Protein AF-A0A368FUM8-F1 (afdb_monomer)

Structure (mmCIF, N/CA/C/O backbone):
data_AF-A0A368FUM8-F1
#
_entry.id   AF-A0A368FUM8-F1
#
loop_
_atom_site.group_PDB
_atom_site.id
_atom_site.type_symbol
_atom_site.label_atom_id
_atom_site.label_alt_id
_atom_site.label_comp_id
_atom_site.label_asym_id
_atom_site.label_entity_id
_atom_site.label_seq_id
_atom_site.pdbx_PDB_ins_code
_atom_site.Cartn_x
_atom_site.Cartn_y
_atom_site.Cartn_z
_atom_site.occupancy
_atom_site.B_iso_or_equiv
_atom_site.auth_seq_id
_atom_site.auth_comp_id
_atom_site.auth_asym_id
_atom_site.auth_atom_id
_atom_site.pdbx_PDB_model_num
ATOM 1 N N . MET A 1 1 ? 17.195 0.763 -7.392 1.00 41.28 1 MET A N 1
ATOM 2 C CA . MET A 1 1 ? 17.774 0.808 -8.752 1.00 41.28 1 MET A CA 1
ATOM 3 C C . MET A 1 1 ? 19.289 0.724 -8.653 1.00 4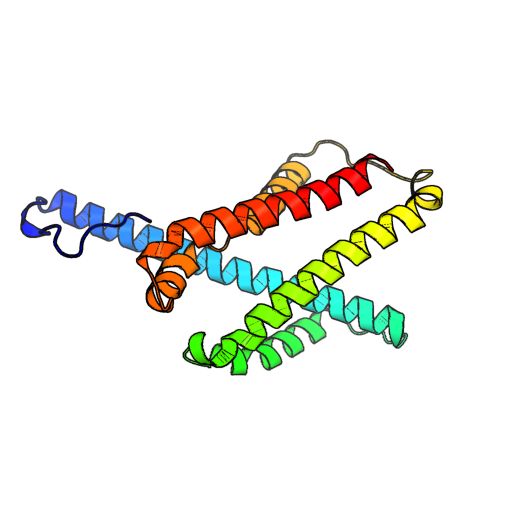1.28 1 MET A C 1
ATOM 5 O O . MET A 1 1 ? 19.906 1.680 -8.215 1.00 41.28 1 MET A O 1
ATOM 9 N N . LEU A 1 2 ? 19.881 -0.393 -9.072 1.00 30.30 2 LEU A N 1
ATOM 10 C CA . LEU A 1 2 ? 21.158 -0.353 -9.782 1.00 30.30 2 LEU A CA 1
ATOM 11 C C . LEU A 1 2 ? 20.755 -0.245 -11.251 1.00 30.30 2 LEU A C 1
ATOM 13 O O . LEU A 1 2 ? 20.324 -1.228 -11.846 1.00 30.30 2 LEU A O 1
ATOM 17 N N . TYR A 1 3 ? 20.770 0.970 -11.793 1.00 37.53 3 TYR A N 1
ATOM 18 C CA . TYR A 1 3 ? 20.622 1.180 -13.229 1.00 37.53 3 TYR A CA 1
ATOM 19 C C . TYR A 1 3 ? 21.959 0.767 -13.855 1.00 37.53 3 TYR A C 1
ATOM 21 O O . TYR A 1 3 ? 22.825 1.605 -14.085 1.00 37.53 3 TYR A O 1
ATOM 29 N N . LEU A 1 4 ? 22.197 -0.541 -14.008 1.00 43.00 4 LEU A N 1
ATOM 30 C CA . LEU A 1 4 ? 23.339 -0.995 -14.793 1.00 43.00 4 LEU A CA 1
ATOM 31 C C . LEU A 1 4 ? 22.939 -0.852 -16.268 1.00 43.00 4 LEU A C 1
ATOM 33 O O . LEU A 1 4 ? 21.899 -1.393 -16.654 1.00 43.00 4 LEU A O 1
ATOM 37 N N . PRO A 1 5 ? 23.696 -0.099 -17.081 1.00 36.53 5 PRO A N 1
ATOM 38 C CA . PRO A 1 5 ? 23.377 0.077 -18.488 1.00 36.53 5 PRO A CA 1
ATOM 39 C C . PRO A 1 5 ? 23.316 -1.289 -19.193 1.00 36.53 5 PRO A C 1
ATOM 41 O O . PRO A 1 5 ? 24.067 -2.196 -18.825 1.00 36.53 5 PRO A O 1
ATOM 44 N N . PRO A 1 6 ? 22.496 -1.437 -20.250 1.00 49.91 6 PRO A N 1
ATOM 45 C CA . PRO A 1 6 ? 22.422 -2.660 -21.061 1.00 49.91 6 PRO A CA 1
ATOM 46 C C . PRO A 1 6 ? 23.729 -2.958 -21.828 1.00 49.91 6 PRO A C 1
ATOM 48 O O . PRO A 1 6 ? 23.789 -3.896 -22.612 1.00 49.91 6 PRO A O 1
ATOM 51 N N . THR A 1 7 ? 24.778 -2.165 -21.590 1.00 44.25 7 THR A N 1
ATOM 52 C CA . THR A 1 7 ? 26.100 -2.213 -22.218 1.00 44.25 7 THR A CA 1
ATOM 53 C C . THR A 1 7 ? 27.239 -2.294 -21.197 1.00 44.25 7 THR A C 1
ATOM 55 O O . THR A 1 7 ? 28.374 -1.939 -21.513 1.00 44.25 7 THR A O 1
ATOM 58 N N . ALA A 1 8 ? 26.992 -2.737 -19.959 1.00 49.59 8 ALA A N 1
ATOM 59 C CA . ALA A 1 8 ? 28.092 -3.266 -19.160 1.00 49.59 8 ALA A CA 1
ATOM 60 C C . ALA A 1 8 ? 28.489 -4.607 -19.792 1.00 49.59 8 ALA A C 1
ATOM 62 O O . ALA A 1 8 ? 27.854 -5.623 -19.521 1.00 49.59 8 ALA A O 1
ATOM 63 N N . ASN A 1 9 ? 29.472 -4.579 -20.699 1.00 48.03 9 ASN A N 1
ATOM 64 C CA . ASN A 1 9 ? 30.062 -5.773 -21.298 1.00 48.03 9 ASN A CA 1
ATOM 65 C C . ASN A 1 9 ? 30.413 -6.759 -20.175 1.00 48.03 9 ASN A C 1
ATOM 67 O O . ASN A 1 9 ? 31.371 -6.552 -19.427 1.00 48.03 9 ASN A O 1
ATOM 71 N N . ILE A 1 10 ? 29.607 -7.817 -20.052 1.00 55.28 10 ILE A N 1
ATOM 72 C CA . ILE A 1 10 ? 29.800 -8.923 -19.103 1.00 55.28 10 ILE A CA 1
ATOM 73 C C . ILE A 1 10 ? 31.176 -9.573 -19.337 1.00 55.28 10 ILE A C 1
ATOM 75 O O . ILE A 1 10 ? 31.770 -10.113 -18.410 1.00 55.28 10 ILE A O 1
ATOM 79 N N . ASP A 1 11 ? 31.726 -9.398 -20.539 1.00 53.62 11 ASP A N 1
ATOM 80 C CA . ASP A 1 11 ? 33.034 -9.875 -20.985 1.00 53.62 11 ASP A CA 1
ATOM 81 C C . ASP A 1 11 ? 34.237 -9.211 -20.279 1.00 53.62 11 ASP A C 1
ATOM 83 O O . ASP A 1 11 ? 35.352 -9.717 -20.375 1.00 53.62 11 ASP A O 1
ATOM 87 N N . ILE A 1 12 ? 34.047 -8.096 -19.554 1.00 58.91 12 ILE A N 1
ATOM 88 C CA . ILE A 1 12 ? 35.122 -7.410 -18.798 1.00 58.91 12 ILE A CA 1
ATOM 89 C C . ILE A 1 12 ? 35.225 -7.948 -17.356 1.00 58.91 12 ILE A C 1
ATOM 91 O O . ILE A 1 12 ? 36.243 -7.791 -16.677 1.00 58.91 12 ILE A O 1
ATOM 95 N N . LEU A 1 13 ? 34.173 -8.602 -16.858 1.00 59.00 13 LEU A N 1
ATOM 96 C CA . LEU A 1 13 ? 34.163 -9.214 -15.535 1.00 59.00 13 LEU A CA 1
ATOM 97 C C . LEU A 1 13 ? 34.758 -10.622 -15.644 1.00 59.00 13 LEU A C 1
ATOM 99 O O . LEU A 1 13 ? 34.201 -11.501 -16.293 1.00 59.00 13 LEU A O 1
ATOM 103 N N . GLY A 1 14 ? 35.897 -10.854 -14.983 1.00 67.88 14 GLY A N 1
ATOM 104 C CA . GLY A 1 14 ? 36.458 -12.201 -14.848 1.00 67.88 14 GLY A CA 1
ATOM 105 C C . GLY A 1 14 ? 35.424 -13.208 -14.302 1.00 67.88 14 GLY A C 1
ATOM 106 O O . GLY A 1 14 ? 34.449 -12.807 -13.660 1.00 67.88 14 GLY A O 1
ATOM 107 N N . PRO A 1 15 ? 35.627 -14.523 -14.493 1.00 67.38 15 PRO A N 1
ATOM 108 C CA . PRO A 1 15 ? 34.613 -15.562 -14.249 1.00 67.38 15 PRO A CA 1
ATOM 109 C C . PRO A 1 15 ? 34.022 -15.549 -12.826 1.00 67.38 15 PRO A C 1
ATOM 111 O O . PRO A 1 15 ? 32.843 -15.842 -12.624 1.00 67.38 15 PRO A O 1
ATOM 114 N N . THR A 1 16 ? 34.810 -15.138 -11.830 1.00 68.19 16 THR A N 1
ATOM 115 C CA . THR A 1 16 ? 34.380 -14.959 -10.435 1.00 68.19 16 THR A CA 1
ATOM 116 C C . THR A 1 16 ? 33.434 -13.773 -10.233 1.00 68.19 16 THR A C 1
ATOM 118 O O . THR A 1 16 ? 32.515 -13.846 -9.414 1.00 68.19 16 THR A O 1
ATOM 121 N N . ASN A 1 17 ? 33.620 -12.683 -10.975 1.00 69.69 17 ASN A N 1
ATOM 122 C CA . ASN A 1 17 ? 32.800 -11.484 -10.856 1.00 69.69 17 ASN A CA 1
ATOM 123 C C . ASN A 1 17 ? 31.459 -11.630 -11.591 1.00 69.69 17 ASN A C 1
ATOM 125 O O . ASN A 1 17 ? 30.443 -11.131 -11.107 1.00 69.69 17 ASN A O 1
ATOM 129 N N . THR A 1 18 ? 31.427 -12.388 -12.688 1.00 70.06 18 THR A N 1
ATOM 130 C CA . THR A 1 18 ? 30.191 -12.732 -13.407 1.00 70.06 18 THR A CA 1
ATOM 131 C C . THR A 1 18 ? 29.282 -13.612 -12.548 1.00 70.06 18 THR A C 1
ATOM 133 O O . THR A 1 18 ? 28.098 -13.310 -12.393 1.00 70.06 18 THR A O 1
ATOM 136 N N . LEU A 1 19 ? 29.834 -14.627 -11.868 1.00 75.19 19 LEU A N 1
ATOM 137 C CA . LEU A 1 19 ? 29.078 -15.463 -10.926 1.00 75.19 19 LEU A CA 1
ATOM 138 C C . LEU A 1 19 ? 28.476 -14.644 -9.769 1.00 75.19 19 LEU A C 1
ATOM 140 O O . LEU A 1 19 ? 27.300 -14.802 -9.434 1.00 75.19 19 LEU A O 1
ATOM 144 N N . ARG A 1 20 ? 29.260 -13.727 -9.189 1.00 74.06 20 ARG A N 1
ATOM 145 C CA . ARG A 1 20 ? 28.797 -12.815 -8.128 1.00 74.06 20 ARG A CA 1
ATOM 146 C C . ARG A 1 20 ? 27.688 -11.882 -8.613 1.00 74.06 20 ARG A C 1
ATOM 148 O O . ARG A 1 20 ? 26.713 -11.676 -7.895 1.00 74.06 20 ARG A O 1
ATOM 155 N N . PHE A 1 21 ? 27.795 -11.363 -9.834 1.00 78.19 21 PHE A N 1
ATOM 156 C CA . PHE A 1 21 ? 26.766 -10.515 -10.433 1.00 78.19 21 PHE A CA 1
ATOM 157 C C . PHE A 1 21 ? 25.437 -11.262 -10.627 1.00 78.19 21 PHE A C 1
ATOM 159 O O . PHE A 1 21 ? 24.379 -10.749 -10.253 1.00 78.19 21 PHE A O 1
ATOM 166 N N . HIS A 1 22 ? 25.481 -12.500 -11.132 1.00 78.69 22 HIS A N 1
ATOM 167 C CA . HIS A 1 22 ? 24.288 -13.340 -11.257 1.00 78.69 22 HIS A CA 1
ATOM 168 C C . HIS A 1 22 ? 23.654 -13.642 -9.894 1.00 78.69 22 HIS A C 1
ATOM 170 O O . HIS A 1 22 ? 22.442 -13.476 -9.747 1.00 78.69 22 HIS A O 1
ATOM 176 N N . ALA A 1 23 ? 24.454 -14.003 -8.884 1.00 82.00 23 ALA A N 1
ATOM 177 C CA . ALA A 1 23 ? 23.963 -14.250 -7.527 1.00 82.00 23 ALA A CA 1
ATOM 178 C C . ALA A 1 23 ? 23.266 -13.013 -6.928 1.00 82.00 23 ALA A C 1
ATOM 180 O O . ALA A 1 23 ? 22.134 -13.114 -6.457 1.00 82.00 23 ALA A O 1
ATOM 181 N N . CYS A 1 24 ? 23.880 -11.828 -7.028 1.00 85.12 24 CYS A N 1
ATOM 182 C CA . CYS A 1 24 ? 23.275 -10.573 -6.572 1.00 85.12 24 CYS A CA 1
ATOM 183 C C . CYS A 1 24 ? 21.946 -10.279 -7.280 1.00 85.12 24 CYS A C 1
ATOM 185 O O . CYS A 1 24 ? 20.972 -9.892 -6.634 1.00 85.12 24 CYS A O 1
ATOM 187 N N . ARG A 1 25 ? 21.871 -10.500 -8.599 1.00 84.38 25 ARG A N 1
ATOM 188 C CA . ARG A 1 25 ? 20.634 -10.298 -9.365 1.00 84.38 25 ARG A CA 1
ATOM 189 C C . ARG A 1 25 ? 19.517 -11.236 -8.905 1.00 84.38 25 ARG A C 1
ATOM 191 O O . ARG A 1 25 ? 18.380 -10.792 -8.762 1.00 84.38 25 ARG A O 1
ATOM 198 N N . HIS A 1 26 ? 19.830 -12.506 -8.651 1.00 86.00 26 HIS A N 1
ATOM 199 C CA . HIS A 1 26 ? 18.854 -13.474 -8.146 1.00 86.00 26 HIS A CA 1
ATOM 200 C C . HIS A 1 26 ? 18.354 -13.111 -6.747 1.00 86.00 26 HIS A C 1
ATOM 202 O O . HIS A 1 26 ? 17.146 -13.117 -6.525 1.00 86.00 26 HIS A O 1
ATOM 208 N N . ILE A 1 27 ? 19.250 -12.719 -5.837 1.00 91.56 27 ILE A N 1
ATOM 209 C CA . ILE A 1 27 ? 18.878 -12.292 -4.481 1.00 91.56 27 ILE A CA 1
ATOM 210 C C . ILE A 1 27 ? 17.938 -11.085 -4.536 1.00 91.56 27 ILE A C 1
ATOM 212 O O . ILE A 1 27 ? 16.861 -11.122 -3.947 1.00 91.56 27 ILE A O 1
ATOM 216 N N . VAL A 1 28 ? 18.291 -10.044 -5.298 1.00 88.75 28 VAL A N 1
ATOM 217 C CA . VAL A 1 28 ? 17.446 -8.847 -5.445 1.00 88.75 28 VAL A CA 1
ATOM 218 C C . VAL A 1 28 ? 16.086 -9.206 -6.041 1.00 88.75 28 VAL A C 1
ATOM 220 O O . VAL A 1 28 ? 15.063 -8.726 -5.559 1.00 88.75 28 VAL A O 1
ATOM 223 N N . SER A 1 29 ? 16.054 -10.081 -7.048 1.00 87.38 29 SER A N 1
ATOM 224 C CA . SER A 1 29 ? 14.798 -10.551 -7.637 1.00 87.38 29 SER A CA 1
ATOM 225 C C . SER A 1 29 ? 13.915 -11.266 -6.612 1.00 87.38 29 SER A C 1
ATOM 227 O O . SER A 1 29 ? 12.715 -11.007 -6.566 1.00 87.38 29 SER A O 1
ATOM 229 N N . ILE A 1 30 ? 14.488 -12.136 -5.776 1.00 91.44 30 ILE A N 1
ATOM 230 C CA . ILE A 1 30 ? 13.752 -12.845 -4.720 1.00 91.44 30 ILE A CA 1
ATOM 231 C C . ILE A 1 30 ? 13.213 -11.849 -3.689 1.00 91.44 30 ILE A C 1
ATOM 233 O O . ILE A 1 30 ? 12.031 -11.900 -3.353 1.00 91.44 30 ILE A O 1
ATOM 237 N N . CYS A 1 31 ? 14.036 -10.897 -3.240 1.00 89.50 31 CYS A N 1
ATOM 238 C CA . CYS A 1 31 ? 13.613 -9.848 -2.313 1.00 89.50 31 CYS A CA 1
ATOM 239 C C . CYS A 1 31 ? 12.435 -9.029 -2.863 1.00 89.50 31 CYS A C 1
ATOM 241 O O . CYS A 1 31 ? 11.488 -8.754 -2.130 1.00 89.50 31 CYS A O 1
ATOM 243 N N . LEU A 1 32 ? 12.462 -8.668 -4.150 1.00 88.44 32 LEU A N 1
ATOM 244 C CA . LEU A 1 32 ? 11.376 -7.921 -4.790 1.00 88.44 32 LEU A CA 1
ATOM 245 C C . LEU A 1 32 ? 10.077 -8.732 -4.859 1.00 88.44 32 LEU A C 1
ATOM 247 O O . LEU A 1 32 ? 9.014 -8.188 -4.564 1.00 88.44 32 LEU A O 1
ATOM 251 N N . VAL A 1 33 ? 10.156 -10.022 -5.200 1.00 89.81 33 VAL A N 1
ATOM 252 C CA . VAL A 1 33 ? 8.983 -10.911 -5.245 1.00 89.81 33 VAL A CA 1
ATOM 253 C C . VAL A 1 33 ? 8.370 -11.082 -3.855 1.00 89.81 33 VAL A C 1
ATOM 255 O O . VAL A 1 33 ? 7.159 -10.934 -3.702 1.00 89.81 33 VAL A O 1
ATOM 258 N N . LEU A 1 34 ? 9.196 -11.327 -2.833 1.00 90.94 34 LEU A N 1
ATOM 259 C CA . LEU A 1 34 ? 8.734 -11.455 -1.448 1.00 90.94 34 LEU A CA 1
ATOM 260 C C . LEU A 1 34 ? 8.098 -10.158 -0.938 1.00 90.94 34 LEU A C 1
ATOM 262 O O . LEU A 1 34 ? 7.035 -10.198 -0.323 1.00 90.94 34 LEU A O 1
ATOM 266 N N . ASN A 1 35 ? 8.709 -9.010 -1.236 1.00 89.69 35 ASN A N 1
ATOM 267 C CA . ASN A 1 35 ? 8.155 -7.710 -0.877 1.00 89.69 35 ASN A CA 1
ATOM 268 C C . ASN A 1 35 ? 6.795 -7.474 -1.548 1.00 89.69 35 ASN A C 1
ATOM 270 O O . ASN A 1 35 ? 5.842 -7.071 -0.888 1.00 89.69 35 ASN A O 1
ATOM 274 N N . GLN A 1 36 ? 6.677 -7.765 -2.845 1.00 88.31 36 GLN A N 1
ATOM 275 C CA . GLN A 1 36 ? 5.423 -7.574 -3.569 1.00 88.31 36 GLN A CA 1
ATOM 276 C C . GLN A 1 36 ? 4.313 -8.495 -3.044 1.00 88.31 36 GLN A C 1
ATOM 278 O O . GLN A 1 36 ? 3.180 -8.050 -2.870 1.00 88.31 36 GLN A O 1
ATOM 283 N N . PHE A 1 37 ? 4.640 -9.754 -2.744 1.00 90.81 37 PHE A N 1
ATOM 284 C CA . PHE A 1 37 ? 3.711 -10.690 -2.115 1.00 90.81 37 PHE A CA 1
ATOM 285 C C . PHE A 1 37 ? 3.254 -10.199 -0.735 1.00 90.81 37 PHE A C 1
ATOM 287 O O . PHE A 1 37 ? 2.058 -10.218 -0.436 1.00 90.81 37 PHE A O 1
ATOM 294 N N . GLY A 1 38 ? 4.193 -9.709 0.081 1.00 91.19 38 GLY A N 1
ATOM 295 C CA . GLY A 1 38 ? 3.900 -9.119 1.384 1.00 91.19 38 GLY A CA 1
ATOM 296 C C . GLY A 1 38 ? 2.928 -7.950 1.274 1.00 91.19 38 GLY A C 1
ATOM 297 O O . GLY A 1 38 ? 1.909 -7.953 1.960 1.00 91.19 38 GLY A O 1
ATOM 298 N N . ILE A 1 39 ? 3.186 -7.016 0.350 1.00 89.00 39 ILE A N 1
ATOM 299 C CA . ILE A 1 39 ? 2.340 -5.832 0.148 1.00 89.00 39 ILE A CA 1
ATOM 300 C C . ILE A 1 39 ? 0.915 -6.205 -0.253 1.00 89.00 39 ILE A C 1
ATOM 302 O O . ILE A 1 39 ? -0.050 -5.671 0.292 1.00 89.00 39 ILE A O 1
ATOM 306 N N . VAL A 1 40 ? 0.766 -7.127 -1.204 1.00 89.75 40 VAL A N 1
ATOM 307 C CA . VAL A 1 40 ? -0.564 -7.568 -1.641 1.00 89.75 40 VAL A CA 1
ATOM 308 C C . VAL A 1 40 ? -1.301 -8.240 -0.485 1.00 89.75 40 VAL A C 1
ATOM 310 O O . VAL A 1 40 ? -2.463 -7.929 -0.234 1.00 89.75 40 VAL A O 1
ATOM 313 N N . THR A 1 41 ? -0.618 -9.104 0.266 1.00 91.88 41 THR A N 1
ATOM 314 C CA . THR A 1 41 ? -1.213 -9.809 1.406 1.00 91.88 41 THR A CA 1
ATOM 315 C C . THR A 1 41 ? -1.696 -8.831 2.477 1.00 91.88 41 THR A C 1
ATOM 317 O O . THR A 1 41 ? -2.840 -8.926 2.918 1.00 91.88 41 THR A O 1
ATOM 320 N N . SER A 1 42 ? -0.876 -7.849 2.864 1.00 92.06 42 SER A N 1
ATOM 321 C CA . SER A 1 42 ? -1.257 -6.844 3.861 1.00 92.06 42 SER A CA 1
ATOM 322 C C . SER A 1 42 ? -2.386 -5.930 3.387 1.00 92.06 42 SER A C 1
ATOM 324 O O . SER A 1 42 ? -3.289 -5.650 4.173 1.00 92.06 42 SER A O 1
ATOM 326 N N . MET A 1 43 ? -2.400 -5.507 2.117 1.00 89.94 43 MET A N 1
ATOM 327 C CA . MET A 1 43 ? -3.506 -4.702 1.578 1.00 89.94 43 MET A CA 1
ATOM 328 C C . MET A 1 43 ? -4.830 -5.475 1.572 1.00 89.94 43 MET A C 1
ATOM 330 O O . MET A 1 43 ? -5.866 -4.916 1.926 1.00 89.94 43 MET A O 1
ATOM 334 N N . VAL A 1 44 ? -4.810 -6.764 1.220 1.00 92.75 44 VAL A N 1
ATOM 335 C CA . VAL A 1 44 ? -6.013 -7.613 1.209 1.00 92.75 44 VAL A CA 1
ATOM 336 C C . VAL A 1 44 ? -6.507 -7.887 2.635 1.00 92.75 44 VAL A C 1
ATOM 338 O O . VAL A 1 44 ? -7.712 -7.797 2.888 1.00 92.75 44 VAL A O 1
ATOM 341 N N . LEU A 1 45 ? -5.598 -8.132 3.589 1.00 93.38 45 LEU A N 1
ATOM 342 C CA . LEU A 1 45 ? -5.934 -8.220 5.015 1.00 93.38 45 LEU A CA 1
ATOM 343 C C . LEU A 1 45 ? -6.570 -6.906 5.508 1.00 93.38 45 LEU A C 1
ATOM 345 O O . LEU A 1 45 ? -7.630 -6.929 6.124 1.00 93.38 45 LEU A O 1
ATOM 349 N N . LEU A 1 46 ? -5.979 -5.747 5.213 1.00 91.56 46 LEU A N 1
ATOM 350 C CA . LEU A 1 46 ? -6.525 -4.461 5.654 1.00 91.56 46 LEU A CA 1
ATOM 351 C C . LEU A 1 46 ? -7.907 -4.184 5.044 1.00 91.56 46 LEU A C 1
ATOM 353 O O . LEU A 1 46 ? -8.844 -3.839 5.765 1.00 91.56 46 LEU A O 1
ATOM 357 N N . ALA A 1 47 ? -8.059 -4.391 3.735 1.00 92.81 47 ALA A N 1
ATOM 358 C CA . ALA A 1 47 ? -9.326 -4.194 3.034 1.00 92.81 47 ALA A CA 1
ATOM 359 C C . ALA A 1 47 ? -10.441 -5.069 3.620 1.00 92.81 47 ALA A C 1
ATOM 361 O O . ALA A 1 47 ? -11.548 -4.594 3.862 1.00 92.81 47 ALA A O 1
ATOM 362 N N . SER A 1 48 ? -10.138 -6.333 3.906 1.00 94.81 48 SER A N 1
ATOM 363 C CA . SER A 1 48 ? -11.128 -7.284 4.415 1.00 94.81 48 SER A CA 1
ATOM 364 C C . SER A 1 48 ? -11.568 -6.953 5.841 1.00 94.81 48 SER A C 1
ATOM 366 O O . SER A 1 48 ? -12.742 -7.113 6.171 1.00 94.81 48 SER A O 1
ATOM 368 N N . ASN A 1 49 ? -10.659 -6.438 6.676 1.00 92.94 49 ASN A N 1
ATOM 369 C CA . ASN A 1 49 ? -10.982 -5.986 8.029 1.00 92.94 49 ASN A CA 1
ATOM 370 C C . ASN A 1 49 ? -11.870 -4.734 7.977 1.00 92.94 49 ASN A C 1
ATOM 372 O O . ASN A 1 49 ? -12.934 -4.697 8.591 1.00 92.94 49 ASN A O 1
ATOM 376 N N . ASN A 1 50 ? -11.504 -3.763 7.137 1.00 92.00 50 ASN A N 1
ATOM 377 C CA . ASN A 1 50 ? -12.297 -2.552 6.937 1.00 92.00 50 ASN A CA 1
ATOM 378 C C . ASN A 1 50 ? -13.704 -2.862 6.404 1.00 92.00 50 ASN A C 1
ATOM 380 O O . ASN A 1 50 ? -14.673 -2.311 6.917 1.00 92.00 50 ASN A O 1
ATOM 384 N N . ILE A 1 51 ? -13.843 -3.775 5.434 1.00 92.75 51 ILE A N 1
ATOM 385 C CA . ILE A 1 51 ? -15.152 -4.204 4.910 1.00 92.75 51 ILE A CA 1
ATOM 386 C C . ILE A 1 51 ? -15.967 -4.911 5.995 1.00 92.75 51 ILE A C 1
ATOM 388 O O . ILE A 1 51 ? -17.142 -4.603 6.166 1.00 92.75 51 ILE A O 1
ATOM 392 N N . SER A 1 52 ? -15.352 -5.820 6.757 1.00 92.25 52 SER A N 1
ATOM 393 C CA . SER A 1 52 ? -16.016 -6.519 7.862 1.00 92.25 52 SER A CA 1
ATOM 394 C C . SER A 1 52 ? -16.576 -5.537 8.898 1.00 92.25 52 SER A C 1
ATOM 396 O O . SER A 1 52 ? -17.743 -5.637 9.279 1.00 92.25 52 SER A O 1
ATOM 398 N N . ASN A 1 53 ? -15.774 -4.549 9.306 1.00 91.88 53 ASN A N 1
ATOM 399 C CA . ASN A 1 53 ? -16.184 -3.526 10.271 1.00 91.88 53 ASN A CA 1
ATOM 400 C C . ASN A 1 53 ? -17.252 -2.591 9.696 1.00 91.88 53 ASN A C 1
ATOM 402 O O . ASN A 1 53 ? -18.201 -2.237 10.392 1.00 91.88 53 ASN A O 1
ATOM 406 N N . LEU A 1 54 ? -17.143 -2.229 8.416 1.00 90.50 54 LEU A N 1
ATOM 407 C CA . LEU A 1 54 ? -18.138 -1.407 7.731 1.00 90.50 54 LEU A CA 1
ATOM 408 C C . LEU A 1 54 ? -19.489 -2.130 7.630 1.00 90.50 54 LEU A C 1
ATOM 410 O O . LEU A 1 54 ? -20.533 -1.532 7.889 1.00 90.50 54 LEU A O 1
ATOM 414 N N . CYS A 1 55 ? -19.479 -3.427 7.307 1.00 90.31 55 CYS A N 1
ATOM 415 C CA . CYS A 1 55 ? -20.680 -4.258 7.271 1.00 90.31 55 CYS A CA 1
ATOM 416 C C . CYS A 1 55 ? -21.344 -4.366 8.648 1.00 90.31 55 CYS A C 1
ATOM 418 O O . CYS A 1 55 ? -22.567 -4.235 8.758 1.00 90.31 55 CYS A O 1
ATOM 420 N N . ALA A 1 56 ? -20.538 -4.536 9.697 1.00 90.25 56 ALA A N 1
ATOM 421 C CA . ALA A 1 56 ? -21.012 -4.535 11.073 1.00 90.25 56 ALA A CA 1
ATOM 422 C C . ALA A 1 56 ? -21.613 -3.177 11.480 1.00 90.25 56 ALA A C 1
ATOM 424 O O . ALA A 1 56 ? -22.662 -3.146 12.121 1.00 90.25 56 ALA A O 1
ATOM 425 N N . ALA A 1 57 ? -20.996 -2.062 11.082 1.00 89.88 57 ALA A N 1
ATOM 426 C CA . ALA A 1 57 ? -21.442 -0.718 11.445 1.00 89.88 57 ALA A CA 1
ATOM 427 C C . ALA A 1 57 ? -22.728 -0.287 10.716 1.00 89.88 57 ALA A C 1
ATOM 429 O O . ALA A 1 57 ? -23.639 0.245 11.346 1.00 89.88 57 ALA A O 1
ATOM 430 N N . ILE A 1 58 ? -22.824 -0.528 9.402 1.00 92.25 58 ILE A N 1
ATOM 431 C CA . ILE A 1 58 ? -23.941 -0.047 8.569 1.00 92.25 58 ILE A CA 1
ATOM 432 C C . ILE A 1 58 ? -25.113 -1.030 8.573 1.00 92.25 58 ILE A C 1
ATOM 434 O O . ILE A 1 58 ? -26.259 -0.635 8.778 1.00 92.25 58 ILE A O 1
ATOM 438 N N . PHE A 1 59 ? -24.839 -2.316 8.346 1.00 87.69 59 PHE A N 1
ATOM 439 C CA . PHE A 1 59 ? -25.879 -3.332 8.150 1.00 87.69 59 PHE A CA 1
ATOM 440 C C . PHE A 1 59 ? -26.179 -4.136 9.421 1.00 87.69 59 PHE A C 1
ATOM 442 O O . PHE A 1 59 ? -27.056 -4.999 9.395 1.00 87.69 59 PHE A O 1
ATOM 449 N N . LYS A 1 60 ? -25.451 -3.891 10.527 1.00 86.19 60 LYS A N 1
ATOM 450 C CA . LYS A 1 60 ? -25.484 -4.702 11.763 1.00 86.19 60 LYS A CA 1
ATOM 451 C C . LYS A 1 60 ? -25.247 -6.196 11.510 1.00 86.19 60 LYS A C 1
AT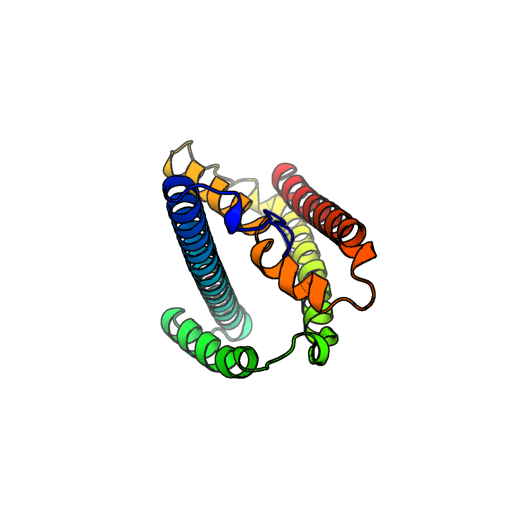OM 453 O O . LYS A 1 60 ? -25.625 -7.040 12.322 1.00 86.19 60 LYS A O 1
ATOM 458 N N . PHE A 1 61 ? -24.610 -6.523 10.387 1.00 85.44 61 PHE A N 1
ATOM 459 C CA . PHE A 1 61 ? -24.362 -7.888 9.951 1.00 85.44 61 PHE A CA 1
ATOM 460 C C . PHE A 1 61 ? -22.900 -8.249 10.214 1.00 85.44 61 PHE A C 1
ATOM 462 O O . PHE A 1 61 ? -21.986 -7.656 9.644 1.00 85.44 61 PHE A O 1
ATOM 469 N N . GLN A 1 62 ? -22.688 -9.210 11.112 1.00 85.56 62 GLN A N 1
ATOM 470 C CA . GLN A 1 62 ? -21.364 -9.626 11.572 1.00 85.56 62 GLN A CA 1
ATOM 471 C C . GLN A 1 62 ? -20.835 -10.753 10.679 1.00 85.56 62 GLN A C 1
ATOM 473 O O . GLN A 1 62 ? -21.089 -11.932 10.924 1.00 85.56 62 GLN A O 1
ATOM 478 N N . ILE A 1 63 ? -20.116 -10.389 9.617 1.00 88.25 63 ILE A N 1
ATOM 479 C CA . ILE A 1 63 ? -19.398 -11.355 8.774 1.00 88.25 63 ILE A CA 1
ATOM 480 C C . ILE A 1 63 ? -18.026 -11.599 9.387 1.00 88.25 63 ILE A C 1
ATOM 482 O O . ILE A 1 63 ? -17.362 -10.663 9.816 1.00 88.25 63 ILE A O 1
ATOM 486 N N . ASN A 1 64 ? -17.565 -12.850 9.406 1.00 88.81 64 ASN A N 1
ATOM 487 C CA . ASN A 1 64 ? -16.192 -13.122 9.807 1.00 88.81 64 ASN A CA 1
ATOM 488 C C . ASN A 1 64 ? -15.218 -12.675 8.705 1.00 88.81 64 ASN A C 1
ATOM 490 O O . ASN A 1 64 ? -15.337 -13.079 7.545 1.00 88.81 64 ASN A O 1
ATOM 494 N N . PHE A 1 65 ? -14.212 -11.906 9.109 1.00 88.81 65 PHE A N 1
ATOM 495 C CA . PHE A 1 65 ? -13.059 -11.501 8.314 1.00 88.81 65 PHE A CA 1
ATOM 496 C C . PHE A 1 65 ? -12.482 -12.606 7.406 1.00 88.81 65 PHE A C 1
ATOM 498 O O . PHE A 1 65 ? -12.152 -12.338 6.251 1.00 88.81 65 PHE A O 1
ATOM 505 N N . CYS A 1 66 ? -12.409 -13.851 7.895 1.00 91.00 66 CYS A N 1
ATOM 506 C CA . CYS A 1 66 ? -11.872 -14.997 7.156 1.00 91.00 66 CYS A CA 1
ATOM 507 C C . CYS A 1 66 ? -12.633 -15.304 5.857 1.00 91.00 66 CYS A C 1
ATOM 509 O O . CYS A 1 66 ? -12.041 -15.811 4.908 1.00 91.00 66 CYS A O 1
ATOM 511 N N . TYR A 1 67 ? -13.929 -14.993 5.786 1.00 91.75 67 TYR A N 1
ATOM 512 C CA . TYR A 1 67 ? -14.698 -15.141 4.548 1.00 91.75 67 TYR A CA 1
ATOM 513 C C . TYR A 1 67 ? -14.532 -13.927 3.637 1.00 91.75 67 TYR A C 1
ATOM 515 O O . TYR A 1 67 ? -14.388 -14.080 2.425 1.00 91.75 67 TYR A O 1
ATOM 523 N N . VAL A 1 68 ? -14.489 -12.724 4.217 1.00 92.88 68 VAL A N 1
ATOM 524 C CA . VAL A 1 68 ? -14.325 -11.471 3.466 1.00 92.88 68 VAL A CA 1
ATOM 525 C C . VAL A 1 68 ? -13.008 -11.466 2.692 1.00 92.88 68 VAL A C 1
ATOM 527 O O . VAL A 1 68 ? -12.996 -11.077 1.528 1.00 92.88 68 VAL A O 1
ATOM 530 N N . ILE A 1 69 ? -11.924 -11.979 3.281 1.00 93.69 69 ILE A N 1
ATOM 531 C CA . ILE A 1 69 ? -10.623 -12.053 2.607 1.00 93.69 69 ILE A CA 1
ATOM 532 C C . ILE A 1 69 ? -10.621 -12.933 1.360 1.00 93.69 69 ILE A C 1
ATOM 534 O O . ILE A 1 69 ? -10.038 -12.551 0.344 1.00 93.69 69 ILE A O 1
ATOM 538 N N . LEU A 1 70 ? -11.318 -14.071 1.395 1.00 93.62 70 LEU A N 1
ATOM 539 C CA . LEU A 1 70 ? -11.449 -14.935 0.223 1.00 93.62 70 LEU A CA 1
ATOM 540 C C . LEU A 1 70 ? -12.277 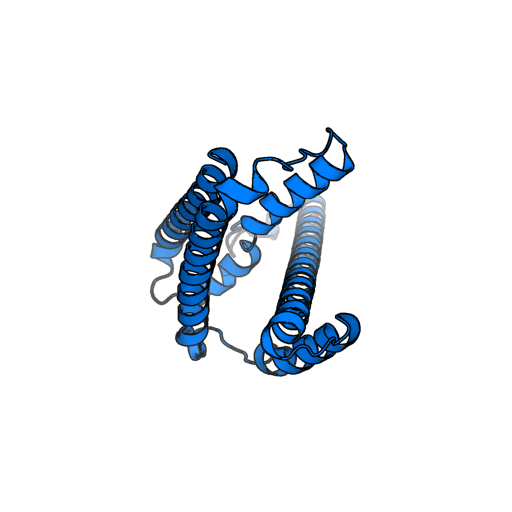-14.249 -0.866 1.00 93.62 70 LEU A C 1
ATOM 542 O O . LEU A 1 70 ? -11.898 -14.280 -2.035 1.00 93.62 70 LEU A O 1
ATOM 546 N N . ILE A 1 71 ? -13.365 -13.578 -0.478 1.00 93.00 71 ILE A N 1
ATOM 547 C CA . ILE A 1 71 ? -14.233 -12.841 -1.403 1.00 93.00 71 ILE A CA 1
ATOM 548 C C . ILE A 1 71 ? -13.455 -11.705 -2.078 1.00 93.00 71 ILE A C 1
ATOM 550 O O . ILE A 1 71 ? -13.435 -11.626 -3.304 1.00 93.00 71 ILE A O 1
ATOM 554 N N . VAL A 1 72 ? -12.770 -10.857 -1.304 1.00 93.12 72 VAL A N 1
ATOM 555 C CA . VAL A 1 72 ? -11.954 -9.751 -1.831 1.00 93.12 72 VAL A CA 1
ATOM 556 C C . VAL A 1 72 ? -10.861 -10.280 -2.758 1.00 93.12 72 VAL A C 1
ATOM 558 O O . VAL A 1 72 ? -10.678 -9.741 -3.847 1.00 93.12 72 VAL A O 1
ATOM 561 N N . GLY A 1 73 ? -10.176 -11.362 -2.377 1.00 91.56 73 GLY A N 1
ATOM 562 C CA . GLY A 1 73 ? -9.150 -11.987 -3.211 1.00 91.56 73 GLY A CA 1
ATOM 563 C C . GLY A 1 73 ? -9.688 -12.445 -4.568 1.00 91.56 73 GLY A C 1
ATOM 564 O O . GLY A 1 73 ? -9.119 -12.095 -5.601 1.00 91.56 73 GLY A O 1
ATOM 565 N N . VAL A 1 74 ? -10.813 -13.169 -4.580 1.00 92.56 74 VAL A N 1
ATOM 566 C CA . VAL A 1 74 ? -11.456 -13.649 -5.817 1.00 92.56 74 VAL A CA 1
ATOM 567 C C . VAL A 1 74 ? -11.963 -12.491 -6.679 1.00 92.56 74 VAL A C 1
ATOM 569 O O . VAL A 1 74 ? -11.841 -12.551 -7.900 1.00 92.56 74 VAL A O 1
ATOM 572 N N . LEU A 1 75 ? -12.490 -11.425 -6.070 1.00 91.25 75 LEU A N 1
ATOM 573 C CA . LEU A 1 75 ? -12.971 -10.246 -6.795 1.00 91.25 75 LEU A CA 1
ATOM 574 C C . LEU A 1 75 ? -11.840 -9.431 -7.422 1.00 91.25 75 LEU A C 1
ATOM 576 O O . LEU A 1 75 ? -11.999 -8.942 -8.535 1.00 91.25 75 LEU A O 1
ATOM 580 N N . VAL A 1 76 ? -10.708 -9.278 -6.731 1.00 88.12 76 VAL A N 1
ATOM 581 C CA . VAL A 1 76 ? -9.551 -8.510 -7.221 1.00 88.12 76 VAL A CA 1
ATOM 582 C C . VAL A 1 76 ? -8.757 -9.301 -8.264 1.00 88.12 76 VAL A C 1
ATOM 584 O O . VAL A 1 76 ? -8.208 -8.712 -9.194 1.00 88.12 76 VAL A O 1
ATOM 587 N N . TRP A 1 77 ? -8.741 -10.631 -8.164 1.00 87.75 77 TRP A N 1
ATOM 588 C CA . TRP A 1 77 ? -8.042 -11.530 -9.085 1.00 87.75 77 TRP A CA 1
ATOM 589 C C . TRP A 1 77 ? -8.227 -11.224 -10.587 1.00 87.75 77 TRP A C 1
ATOM 591 O O . TRP A 1 77 ? -7.215 -11.067 -11.276 1.00 87.75 77 TRP A O 1
ATOM 601 N N . PRO A 1 78 ? -9.453 -11.089 -11.137 1.00 86.38 78 PRO A N 1
ATOM 602 C CA . PRO A 1 78 ? -9.643 -10.777 -12.556 1.00 86.38 78 PRO A CA 1
ATOM 603 C C . PRO A 1 78 ? -9.053 -9.418 -12.954 1.00 86.38 78 PRO A C 1
ATOM 605 O O . PRO A 1 78 ? -8.587 -9.269 -14.083 1.00 86.38 78 PRO A O 1
ATOM 608 N N . PHE A 1 79 ? -9.010 -8.445 -12.039 1.00 80.62 79 PHE A N 1
ATOM 609 C CA . PHE A 1 79 ? -8.408 -7.138 -12.306 1.00 80.62 79 PHE A CA 1
ATOM 610 C C . PHE A 1 79 ? -6.877 -7.201 -12.350 1.00 80.62 79 PHE A C 1
ATOM 612 O O . PHE A 1 79 ? -6.262 -6.451 -13.103 1.00 80.62 79 PHE A O 1
ATOM 619 N N . LEU A 1 80 ? -6.252 -8.131 -11.617 1.00 78.19 80 LEU A N 1
ATOM 620 C CA . LEU A 1 80 ? -4.800 -8.352 -11.665 1.00 78.19 80 LEU A CA 1
ATOM 621 C C . LEU A 1 80 ? -4.331 -8.958 -12.998 1.00 78.19 80 LEU A C 1
ATOM 623 O O . LEU A 1 80 ? -3.168 -8.812 -13.364 1.00 78.19 80 LEU A O 1
ATOM 627 N N . MET A 1 81 ? -5.222 -9.631 -13.730 1.00 78.69 81 MET A N 1
ATOM 628 C CA . MET A 1 81 ? -4.926 -10.216 -15.045 1.00 78.69 81 MET A CA 1
ATOM 629 C C . MET A 1 81 ? -4.963 -9.190 -16.191 1.00 78.69 81 MET A C 1
ATOM 631 O O . MET A 1 81 ? -4.599 -9.515 -17.324 1.00 78.69 81 MET A O 1
ATOM 635 N N . LEU A 1 82 ? -5.370 -7.943 -15.925 1.00 71.56 82 LEU A N 1
ATOM 636 C CA . LEU A 1 82 ? -5.365 -6.871 -16.919 1.00 71.56 82 LEU A CA 1
ATOM 637 C C . LEU A 1 82 ? -3.917 -6.424 -17.186 1.00 71.56 82 LEU A C 1
ATOM 639 O O . LEU A 1 82 ? -3.219 -5.906 -16.321 1.00 71.56 82 LEU A O 1
ATOM 643 N N . LYS A 1 83 ? -3.457 -6.656 -18.420 1.00 60.09 83 LYS A N 1
ATOM 644 C CA . LYS A 1 83 ? -2.042 -6.618 -18.832 1.00 60.09 83 LYS A CA 1
ATOM 645 C C . LYS A 1 83 ? -1.393 -5.221 -18.844 1.00 60.09 83 LYS A C 1
ATOM 647 O O . LYS A 1 83 ? -0.177 -5.151 -19.003 1.00 60.09 83 LYS A O 1
ATOM 652 N N . SER A 1 84 ? -2.141 -4.119 -18.716 1.00 61.00 84 SER A N 1
ATOM 653 C CA . SER A 1 84 ? -1.556 -2.772 -18.820 1.00 61.00 84 SER A CA 1
ATOM 654 C C . SER A 1 84 ? -2.200 -1.739 -17.877 1.00 61.00 84 SER A C 1
ATOM 656 O O . SER A 1 84 ? -3.409 -1.517 -17.960 1.00 61.00 84 SER A O 1
ATOM 658 N N . PRO A 1 85 ? -1.410 -1.061 -17.017 1.00 60.16 85 PRO A N 1
ATOM 659 C CA . PRO A 1 85 ? -1.881 0.054 -16.190 1.00 60.16 85 PRO A CA 1
ATOM 660 C C . PRO A 1 85 ? -2.227 1.312 -17.008 1.00 60.16 85 PRO A C 1
ATOM 662 O O . PRO A 1 85 ? -2.968 2.164 -16.516 1.00 60.16 85 PRO A O 1
ATOM 665 N N . MET A 1 86 ? -1.788 1.403 -18.270 1.00 64.12 86 MET A N 1
ATOM 666 C CA . MET A 1 86 ? -2.092 2.528 -19.161 1.00 64.12 86 MET A CA 1
ATOM 667 C C . MET A 1 86 ? -3.594 2.650 -19.461 1.00 64.12 86 MET A C 1
ATOM 669 O O . MET A 1 86 ? -4.119 3.757 -19.580 1.00 64.12 86 MET A O 1
ATOM 673 N N . SER A 1 87 ? -4.318 1.529 -19.553 1.00 66.94 87 SER A N 1
ATOM 674 C CA . SER A 1 87 ? -5.748 1.537 -19.891 1.00 66.94 87 SER A CA 1
ATOM 675 C C . SER A 1 87 ? -6.671 1.855 -18.708 1.00 66.94 87 SER A C 1
ATOM 677 O O . SER A 1 87 ? -7.849 2.111 -18.930 1.00 66.94 87 SER A O 1
ATOM 679 N N . PHE A 1 88 ? -6.157 1.864 -17.470 1.00 71.00 88 PHE A N 1
ATOM 680 C CA . PHE A 1 88 ? -6.937 2.052 -16.235 1.00 71.00 88 PHE A CA 1
ATOM 681 C C . PHE A 1 88 ? -6.420 3.206 -15.363 1.00 71.00 88 P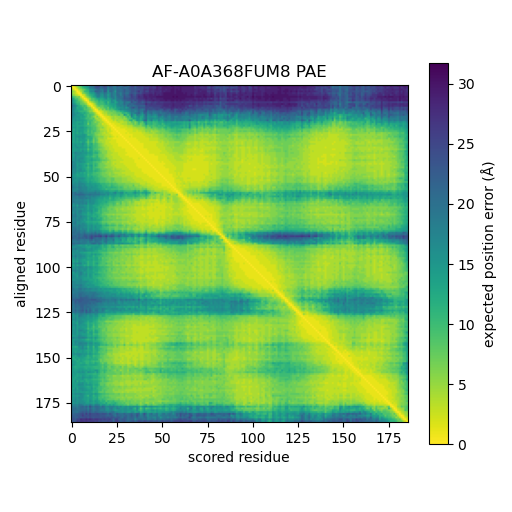HE A C 1
ATOM 683 O O . PHE A 1 88 ? -6.544 3.183 -14.137 1.00 71.00 88 PHE A O 1
ATOM 690 N N . TRP A 1 89 ? -5.867 4.253 -15.979 1.00 77.81 89 TRP A N 1
ATOM 691 C CA . TRP A 1 89 ? -5.375 5.433 -15.256 1.00 77.81 89 TRP A CA 1
ATOM 692 C C . TRP A 1 89 ? -6.460 6.102 -14.388 1.00 77.81 89 TRP A C 1
ATOM 694 O O . TRP A 1 89 ? -6.145 6.663 -13.338 1.00 77.81 89 TRP A O 1
ATOM 704 N N . GLN A 1 90 ? -7.744 5.993 -14.763 1.00 84.06 90 GLN A N 1
ATOM 705 C CA . GLN A 1 90 ? -8.851 6.525 -13.960 1.00 84.06 90 GLN A CA 1
ATOM 706 C C . GLN A 1 90 ? -8.980 5.821 -12.605 1.00 84.06 90 GLN A C 1
ATOM 708 O O . GLN A 1 90 ? -9.292 6.477 -11.615 1.00 84.06 90 GLN A O 1
ATOM 713 N N . ALA A 1 91 ? -8.715 4.511 -12.535 1.00 83.19 91 ALA A N 1
ATOM 714 C CA . ALA A 1 91 ? -8.756 3.772 -11.275 1.00 83.19 91 ALA A CA 1
ATOM 715 C C . ALA A 1 91 ? -7.664 4.265 -10.312 1.00 83.19 91 ALA A C 1
ATOM 717 O O . ALA A 1 91 ? -7.920 4.426 -9.121 1.00 83.19 91 ALA A O 1
ATOM 718 N N . ALA A 1 92 ? -6.477 4.587 -10.839 1.00 81.44 92 ALA A N 1
ATOM 719 C CA . ALA A 1 92 ? -5.393 5.168 -10.052 1.00 81.44 92 ALA A CA 1
ATOM 720 C C . ALA A 1 92 ? -5.756 6.563 -9.512 1.00 81.44 92 ALA A C 1
ATOM 722 O O . ALA A 1 92 ? -5.532 6.844 -8.337 1.00 81.44 92 ALA A O 1
ATOM 723 N N . ILE A 1 93 ? -6.371 7.424 -10.330 1.00 86.44 93 ILE A N 1
ATOM 724 C CA . ILE A 1 93 ? -6.852 8.737 -9.864 1.00 86.44 93 ILE A CA 1
ATOM 725 C C . ILE A 1 93 ? -7.967 8.593 -8.833 1.00 86.44 93 ILE A C 1
ATOM 727 O O . ILE A 1 93 ? -7.942 9.287 -7.819 1.00 86.44 93 ILE A O 1
ATOM 731 N N . GLY A 1 94 ? -8.911 7.679 -9.062 1.00 89.19 94 GLY A N 1
ATOM 732 C CA . GLY A 1 94 ? -9.965 7.366 -8.103 1.00 89.19 94 GLY A CA 1
ATOM 733 C C . GLY A 1 94 ? -9.378 6.982 -6.746 1.00 89.19 94 GLY A C 1
ATOM 734 O O . GLY A 1 94 ? -9.723 7.602 -5.746 1.00 89.19 94 GLY A O 1
ATOM 735 N N . ALA A 1 95 ? -8.415 6.055 -6.728 1.00 86.69 95 ALA A N 1
ATOM 736 C CA . ALA A 1 95 ? -7.720 5.634 -5.513 1.00 86.69 95 ALA A CA 1
ATOM 737 C C . ALA A 1 95 ? -6.989 6.784 -4.795 1.00 86.69 95 ALA A C 1
ATOM 739 O O . ALA A 1 95 ? -7.018 6.862 -3.565 1.00 86.69 95 ALA A O 1
ATOM 740 N N . MET A 1 96 ? -6.351 7.698 -5.537 1.00 85.69 96 MET A N 1
ATOM 741 C CA . MET A 1 96 ? -5.713 8.881 -4.944 1.00 85.69 96 MET A CA 1
ATOM 742 C C . MET A 1 96 ? -6.738 9.808 -4.284 1.00 85.69 96 MET A C 1
ATOM 744 O O . MET A 1 96 ? -6.566 10.186 -3.127 1.00 85.69 96 MET A O 1
ATOM 748 N N . ILE A 1 97 ? -7.824 10.138 -4.987 1.00 90.88 97 ILE A N 1
ATOM 749 C CA . ILE A 1 97 ? -8.871 11.027 -4.473 1.00 90.88 97 ILE A CA 1
ATOM 750 C C . ILE A 1 97 ? -9.524 10.417 -3.229 1.00 90.88 97 ILE A C 1
ATOM 752 O O . ILE A 1 97 ? -9.654 11.095 -2.210 1.00 90.88 97 ILE A O 1
ATOM 756 N N . THR A 1 98 ? -9.877 9.129 -3.268 1.00 91.12 98 THR A N 1
ATOM 757 C CA . THR A 1 98 ? -10.477 8.450 -2.112 1.00 91.12 98 THR A CA 1
ATOM 758 C C . THR A 1 98 ? -9.532 8.414 -0.917 1.00 91.12 98 THR A C 1
ATOM 760 O O . THR A 1 98 ? -9.993 8.563 0.208 1.00 91.12 98 THR A O 1
ATOM 763 N N . SER A 1 99 ? -8.223 8.256 -1.142 1.00 88.31 99 SER A N 1
ATOM 764 C CA . SER A 1 99 ? -7.229 8.235 -0.060 1.00 88.31 99 SER A CA 1
ATOM 765 C C . SER A 1 99 ? -7.085 9.602 0.611 1.00 88.31 99 SER A C 1
ATOM 767 O O . SER A 1 99 ? -6.982 9.667 1.833 1.00 88.31 99 SER A O 1
ATOM 769 N N . ILE A 1 100 ? -7.140 10.691 -0.165 1.00 87.75 100 ILE A N 1
ATOM 770 C CA . ILE A 1 100 ? -7.129 12.062 0.369 1.00 87.75 100 ILE A CA 1
ATOM 771 C C . ILE A 1 100 ? -8.370 12.296 1.235 1.00 87.75 100 ILE A C 1
ATOM 773 O O . ILE A 1 100 ? -8.239 12.689 2.390 1.00 87.75 100 ILE A O 1
ATOM 777 N N . PHE A 1 101 ? -9.566 11.986 0.720 1.00 90.81 101 PHE A N 1
ATOM 778 C CA . PHE A 1 101 ? -10.802 12.132 1.495 1.00 90.81 101 PHE A CA 1
ATOM 779 C C . PHE A 1 101 ? -10.820 11.252 2.747 1.00 90.81 101 PHE A C 1
ATOM 781 O O . PHE A 1 101 ? -11.226 11.717 3.809 1.00 90.81 101 PHE A O 1
ATOM 788 N N . ALA A 1 102 ? -10.352 10.005 2.646 1.00 88.69 102 ALA A N 1
ATOM 789 C CA . ALA A 1 102 ? -10.252 9.107 3.789 1.00 88.69 102 ALA A CA 1
ATOM 790 C C . ALA A 1 102 ? -9.319 9.677 4.866 1.00 88.69 102 ALA A C 1
ATOM 792 O O . ALA A 1 102 ? -9.703 9.713 6.031 1.00 88.69 102 ALA A O 1
ATOM 793 N N . ALA A 1 103 ? -8.141 10.183 4.487 1.00 86.62 103 ALA A N 1
ATOM 794 C CA . ALA A 1 103 ? -7.220 10.822 5.424 1.00 86.62 103 ALA A CA 1
ATOM 795 C C . ALA A 1 103 ? -7.858 12.044 6.105 1.00 86.62 103 ALA A C 1
ATOM 797 O O . ALA A 1 103 ? -7.809 12.159 7.328 1.00 86.62 103 ALA A O 1
ATOM 798 N N . THR A 1 104 ? -8.534 12.911 5.343 1.00 86.25 104 THR A N 1
ATOM 799 C CA . THR A 1 104 ? -9.246 14.071 5.902 1.00 86.25 104 THR A CA 1
ATOM 800 C C . THR A 1 104 ? -10.352 13.654 6.874 1.00 86.25 104 THR A C 1
ATOM 802 O O . THR A 1 104 ? -10.468 14.236 7.949 1.00 86.25 104 THR A O 1
ATOM 805 N N . PHE A 1 105 ? -11.149 12.633 6.549 1.00 88.38 105 PHE A N 1
ATOM 806 C CA . PHE A 1 105 ? -12.195 12.137 7.449 1.00 88.38 105 PHE A CA 1
ATOM 807 C C . PHE A 1 105 ? -11.640 11.477 8.709 1.00 88.38 105 PHE A C 1
ATOM 809 O O . PHE A 1 105 ? -12.220 11.663 9.775 1.00 88.38 105 PHE A O 1
ATOM 816 N N . ILE A 1 106 ? -10.512 10.768 8.619 1.00 86.62 106 ILE A N 1
ATOM 817 C CA . ILE A 1 106 ? -9.828 10.214 9.795 1.00 86.62 106 ILE A CA 1
ATOM 818 C C . ILE A 1 106 ? -9.390 11.346 10.733 1.00 86.62 106 ILE A C 1
ATOM 820 O O . ILE A 1 106 ? -9.640 11.267 11.933 1.00 86.62 106 ILE A O 1
ATOM 824 N N . VAL A 1 107 ? -8.803 12.421 10.198 1.00 85.81 107 VAL A N 1
ATOM 825 C CA . VAL A 1 107 ? -8.370 13.583 10.994 1.00 85.81 107 VAL A CA 1
ATOM 826 C C . VAL A 1 107 ? -9.555 14.301 11.640 1.00 85.81 107 VAL A C 1
ATOM 828 O O . VAL A 1 107 ? -9.541 14.554 12.843 1.00 85.81 107 VAL A O 1
ATOM 831 N N . LEU A 1 108 ? -10.601 14.603 10.867 1.00 87.19 108 LEU A N 1
ATOM 832 C CA . LEU A 1 108 ? -11.793 15.277 11.388 1.00 87.19 108 LEU A CA 1
ATOM 833 C C . LEU A 1 108 ? -12.522 14.429 12.440 1.00 87.19 108 LEU A C 1
ATOM 835 O O . LEU A 1 108 ? -12.965 14.972 13.450 1.00 87.19 108 LEU A O 1
ATOM 839 N N . GLY A 1 109 ? -12.609 13.112 12.229 1.00 87.62 109 GLY A N 1
ATOM 840 C CA . GLY A 1 109 ? -13.162 12.174 13.205 1.00 87.62 109 GLY A CA 1
ATOM 841 C C . GLY A 1 109 ? -12.347 12.141 14.496 1.00 87.62 109 GLY A C 1
ATOM 842 O O . GLY A 1 109 ? -12.911 12.273 15.576 1.00 87.62 109 GLY A O 1
ATOM 843 N N . ALA A 1 110 ? -11.015 12.082 14.397 1.00 84.06 110 ALA A N 1
ATOM 844 C CA . ALA A 1 110 ? -10.139 12.122 15.566 1.00 84.06 110 ALA A CA 1
ATOM 845 C C . ALA A 1 110 ? -10.303 13.421 16.375 1.00 84.06 110 ALA A C 1
ATOM 847 O O . ALA A 1 110 ? -10.398 13.365 17.597 1.00 84.06 110 ALA A O 1
ATOM 848 N N . ILE A 1 111 ? -10.397 14.582 15.713 1.00 84.94 111 ILE A N 1
ATOM 849 C CA . ILE A 1 111 ? -10.630 15.876 16.381 1.00 84.94 111 ILE A CA 1
ATOM 850 C C . ILE A 1 111 ? -11.998 15.906 17.073 1.00 84.94 111 ILE A C 1
ATOM 852 O O . ILE A 1 111 ? -12.120 16.441 18.173 1.00 84.94 111 ILE A O 1
ATOM 856 N N . HIS A 1 112 ? -13.028 15.337 16.445 1.00 87.75 112 HIS A N 1
ATOM 857 C CA . HIS A 1 112 ? -14.362 15.255 17.034 1.00 87.75 112 HIS A CA 1
ATOM 858 C C . HIS A 1 112 ? -14.396 14.344 18.273 1.00 87.75 112 HIS A C 1
ATOM 860 O O . HIS A 1 112 ? -15.052 14.670 19.262 1.00 87.75 112 HIS A O 1
ATOM 866 N N . ASP A 1 113 ? -13.657 13.233 18.244 1.00 85.94 113 ASP A N 1
ATOM 867 C CA . ASP A 1 113 ? -13.640 12.240 19.323 1.00 85.94 113 ASP A CA 1
ATOM 868 C C . ASP A 1 113 ? -12.625 12.574 20.437 1.00 85.94 113 ASP A C 1
ATOM 870 O O . ASP A 1 113 ? -12.728 12.067 21.560 1.00 85.94 113 ASP A O 1
ATOM 874 N N . ALA A 1 114 ? -11.696 13.499 20.172 1.00 81.00 114 ALA A N 1
ATOM 875 C CA . ALA A 1 114 ? -10.688 14.012 21.098 1.00 81.00 114 ALA A CA 1
ATOM 876 C C . ALA A 1 114 ? -11.195 14.324 22.523 1.00 81.00 114 ALA A C 1
ATOM 878 O O . ALA A 1 114 ? -10.657 13.763 23.483 1.00 81.00 114 ALA A O 1
ATOM 879 N N . PRO A 1 115 ? -12.231 15.166 22.728 1.00 81.19 115 PRO A N 1
ATOM 880 C CA . PRO A 1 115 ? -12.667 15.540 24.076 1.00 81.19 115 PRO A CA 1
ATOM 881 C C . PRO A 1 115 ? -13.183 14.356 24.906 1.00 81.19 115 PRO A C 1
ATOM 883 O O . PRO A 1 115 ? -13.192 14.434 26.131 1.00 81.19 115 PRO A O 1
ATOM 886 N N . THR A 1 116 ? -13.595 13.262 24.259 1.00 82.94 116 THR A N 1
ATOM 887 C CA . THR A 1 116 ? -14.121 12.069 24.937 1.00 82.94 116 THR A CA 1
ATOM 888 C C . THR A 1 116 ? -13.025 11.024 25.160 1.00 82.94 116 THR A C 1
ATOM 890 O O . THR A 1 116 ? -12.980 10.383 26.208 1.00 82.94 116 THR A O 1
ATOM 893 N N . CYS A 1 117 ? -12.118 10.852 24.194 1.00 79.69 117 CYS A N 1
ATOM 894 C CA . CYS A 1 117 ? -11.102 9.798 24.223 1.00 79.69 117 CYS A CA 1
ATOM 895 C C . CYS A 1 117 ? -9.825 10.167 24.998 1.00 79.69 117 CYS A C 1
ATOM 897 O O . CYS A 1 117 ? -9.132 9.264 25.469 1.00 79.69 117 CYS A O 1
ATOM 899 N N . THR A 1 118 ? -9.529 11.458 25.192 1.00 74.31 118 THR A N 1
ATOM 900 C CA . THR A 1 118 ? -8.347 11.926 25.953 1.00 74.31 118 THR A CA 1
ATOM 901 C C . THR A 1 118 ? -8.297 11.409 27.383 1.00 74.31 118 THR A C 1
ATOM 903 O O . THR A 1 118 ? -7.230 11.071 27.888 1.00 74.31 118 THR A O 1
ATOM 906 N N . GLN A 1 119 ? -9.453 11.292 28.036 1.00 73.69 119 GLN A N 1
ATOM 907 C CA . GLN A 1 119 ? -9.537 10.905 29.447 1.00 73.69 119 GLN A CA 1
ATOM 908 C C . GLN A 1 119 ? -9.169 9.433 29.707 1.00 73.69 119 GLN A C 1
ATOM 910 O O . GLN A 1 119 ? -8.921 9.062 30.852 1.00 73.69 119 GLN A O 1
ATOM 915 N N . VAL A 1 120 ? -9.129 8.597 28.662 1.00 77.25 120 VAL A N 1
ATOM 916 C CA . VAL A 1 120 ? -8.885 7.142 28.752 1.00 77.25 120 VAL A CA 1
ATOM 917 C C . VAL A 1 120 ? -7.684 6.714 27.886 1.00 77.25 120 VAL A C 1
ATOM 919 O O . VAL A 1 120 ? -7.358 5.529 27.791 1.00 77.25 120 VAL A O 1
ATOM 922 N N . ALA A 1 121 ? -6.992 7.667 27.251 1.00 74.75 121 ALA A N 1
ATOM 923 C CA . ALA A 1 121 ? -5.877 7.385 26.355 1.00 74.75 121 ALA A CA 1
ATOM 924 C C . ALA A 1 121 ? -4.725 6.695 27.107 1.00 74.75 121 ALA A C 1
ATOM 926 O O . ALA A 1 121 ? -4.092 7.271 27.990 1.00 74.75 121 ALA A O 1
ATOM 927 N N . THR A 1 122 ? -4.450 5.439 26.749 1.00 78.81 122 THR A N 1
ATOM 928 C CA . THR A 1 122 ? -3.358 4.647 27.328 1.00 78.81 122 THR A CA 1
ATOM 929 C C . THR A 1 122 ? -2.273 4.449 26.279 1.00 78.81 122 THR A C 1
ATOM 931 O O . THR A 1 122 ? -2.519 3.848 25.232 1.00 78.81 122 THR A O 1
ATOM 934 N N . TYR A 1 123 ? -1.064 4.934 26.559 1.00 77.19 123 TYR A N 1
ATOM 935 C CA . TYR A 1 123 ? 0.091 4.732 25.688 1.00 77.19 123 TYR A CA 1
ATOM 936 C C . TYR A 1 123 ? 0.758 3.388 26.004 1.00 77.19 123 TYR A C 1
ATOM 938 O O . TYR A 1 123 ? 1.034 3.110 27.172 1.00 77.19 123 TYR A O 1
ATOM 946 N N . PRO A 1 124 ? 1.020 2.535 24.997 1.00 76.31 124 PRO A N 1
ATOM 947 C CA . PRO A 1 124 ? 1.654 1.248 25.238 1.00 76.31 124 PRO A CA 1
ATOM 948 C C . PRO A 1 124 ? 3.094 1.434 25.727 1.00 76.31 124 PRO A C 1
ATOM 950 O O . PRO A 1 124 ? 3.828 2.286 25.222 1.00 76.31 124 PRO A O 1
ATOM 953 N N . GLU A 1 125 ? 3.521 0.596 26.673 1.00 82.69 125 GLU A N 1
ATOM 954 C CA . GLU A 1 125 ? 4.910 0.572 27.129 1.00 82.69 125 GLU A CA 1
ATOM 955 C C . GLU A 1 125 ? 5.878 0.207 25.992 1.00 82.69 125 GLU A C 1
ATOM 957 O O . GLU A 1 125 ? 5.541 -0.484 25.015 1.00 82.69 125 GLU A O 1
ATOM 962 N N . TYR A 1 126 ? 7.120 0.673 26.135 1.00 81.94 126 TYR A N 1
ATOM 963 C CA . TYR A 1 126 ? 8.187 0.368 25.196 1.00 81.94 126 TYR A CA 1
ATOM 964 C C . TYR A 1 126 ? 8.483 -1.137 25.197 1.00 81.94 126 TYR A C 1
ATOM 966 O O . TYR A 1 126 ? 8.919 -1.713 26.190 1.00 81.94 126 TYR A O 1
ATOM 974 N N . SER A 1 127 ? 8.272 -1.774 24.049 1.00 90.69 127 SER A N 1
ATOM 975 C CA . SER A 1 127 ? 8.564 -3.187 23.822 1.00 90.69 127 SER A CA 1
ATOM 976 C C . SER A 1 127 ? 9.192 -3.352 22.447 1.00 90.69 127 SER A C 1
ATOM 978 O O . SER A 1 127 ? 8.781 -2.687 21.494 1.00 90.69 127 SER A O 1
ATOM 980 N N . LEU A 1 128 ? 10.140 -4.284 22.311 1.00 91.69 128 LEU A N 1
ATOM 981 C CA . LEU A 1 128 ? 10.741 -4.616 21.014 1.00 91.69 128 LEU A CA 1
ATOM 982 C C . LEU A 1 128 ? 9.675 -4.994 19.979 1.00 91.69 128 LEU A C 1
ATOM 984 O O . LEU A 1 128 ? 9.789 -4.622 18.815 1.00 91.69 128 LEU A O 1
ATOM 988 N N . LYS A 1 129 ? 8.596 -5.661 20.408 1.00 89.00 129 LYS A N 1
ATOM 989 C CA . LYS A 1 129 ? 7.460 -5.984 19.537 1.00 89.00 129 LYS A CA 1
ATOM 990 C C . LYS A 1 129 ? 6.809 -4.720 18.963 1.00 89.00 129 LYS A C 1
ATOM 992 O O . LYS A 1 129 ? 6.571 -4.656 17.760 1.00 89.00 129 LYS A O 1
ATOM 997 N N . ASN A 1 130 ? 6.554 -3.721 19.806 1.00 86.81 130 ASN A N 1
ATOM 998 C CA . ASN A 1 130 ? 5.941 -2.454 19.398 1.00 86.81 130 ASN A CA 1
ATOM 999 C C . ASN A 1 130 ? 6.892 -1.634 18.517 1.00 86.81 130 ASN A C 1
ATOM 1001 O O . ASN A 1 130 ? 6.444 -0.995 17.569 1.00 86.81 130 ASN A O 1
ATOM 1005 N N . LEU A 1 131 ? 8.203 -1.715 18.771 1.00 89.44 131 LEU A N 1
ATOM 1006 C CA . LEU A 1 131 ? 9.225 -1.089 17.936 1.00 89.44 131 LEU A CA 1
ATOM 1007 C C . LEU A 1 131 ? 9.250 -1.683 16.520 1.00 89.44 131 LEU A C 1
ATOM 1009 O O . LEU A 1 131 ? 9.168 -0.935 15.547 1.00 89.44 131 LEU A O 1
ATOM 1013 N N . PHE A 1 132 ? 9.310 -3.012 16.383 1.00 91.50 132 PHE A N 1
ATOM 1014 C CA . PHE A 1 132 ? 9.282 -3.660 15.067 1.00 91.50 132 PHE A CA 1
ATOM 1015 C C . PHE A 1 132 ? 7.953 -3.451 14.339 1.00 91.50 132 PHE A C 1
ATOM 1017 O O . PHE A 1 132 ? 7.957 -3.274 13.123 1.00 91.50 132 PHE A O 1
ATOM 1024 N N . LEU A 1 133 ? 6.831 -3.426 15.066 1.00 88.00 133 LEU A N 1
ATOM 1025 C CA . LEU A 1 133 ? 5.524 -3.122 14.487 1.00 88.00 133 LEU A CA 1
ATOM 1026 C C . LEU A 1 133 ? 5.482 -1.692 13.934 1.00 88.00 133 LEU A C 1
ATOM 1028 O O . LEU A 1 133 ? 5.112 -1.499 12.780 1.00 88.00 133 LEU A O 1
ATOM 1032 N N . ALA A 1 134 ? 5.914 -0.701 14.721 1.00 87.06 134 ALA A N 1
ATOM 1033 C CA . ALA A 1 134 ? 5.966 0.694 14.290 1.00 87.06 134 ALA A CA 1
ATOM 1034 C C . ALA A 1 134 ? 6.906 0.885 13.091 1.00 87.06 134 ALA A C 1
ATOM 1036 O O . ALA A 1 134 ? 6.534 1.523 12.107 1.00 87.06 134 ALA A O 1
ATOM 1037 N N . TYR A 1 135 ? 8.097 0.280 13.138 1.00 89.69 135 TYR A N 1
ATOM 1038 C CA . TYR A 1 135 ? 9.036 0.298 12.020 1.00 89.69 135 TYR A CA 1
ATOM 1039 C C . TYR A 1 135 ? 8.440 -0.344 10.763 1.00 89.69 135 TYR A C 1
ATOM 1041 O O . TYR A 1 135 ? 8.530 0.239 9.687 1.00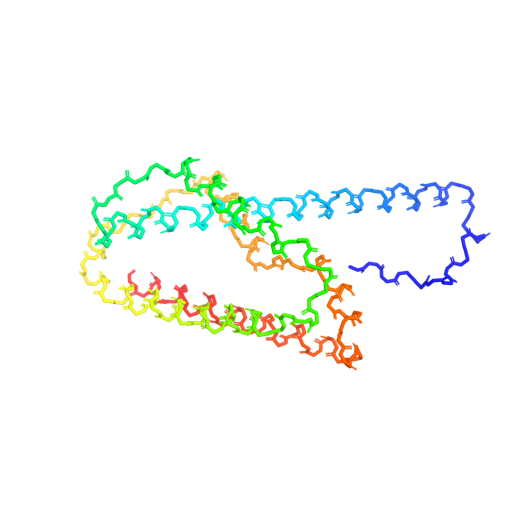 89.69 135 TYR A O 1
ATOM 1049 N N . GLY A 1 136 ? 7.798 -1.509 10.895 1.00 88.12 136 GLY A N 1
ATOM 1050 C CA . GLY A 1 136 ? 7.149 -2.208 9.789 1.00 88.12 136 GLY A CA 1
ATOM 1051 C C . GLY A 1 136 ? 6.064 -1.365 9.126 1.00 88.12 136 GLY A C 1
ATOM 1052 O O . GLY A 1 136 ? 6.040 -1.269 7.903 1.00 88.12 136 GLY A O 1
ATOM 1053 N N . THR A 1 137 ? 5.227 -0.687 9.915 1.00 86.06 137 THR A N 1
ATOM 1054 C CA . THR A 1 137 ? 4.202 0.231 9.399 1.00 86.06 137 THR A CA 1
ATOM 1055 C C . THR A 1 137 ? 4.819 1.403 8.635 1.00 86.06 137 THR A C 1
ATOM 1057 O O . THR A 1 137 ? 4.373 1.711 7.536 1.00 86.06 137 THR A O 1
ATOM 1060 N N . ILE A 1 138 ? 5.874 2.031 9.166 1.00 86.00 138 ILE A N 1
ATOM 1061 C CA . ILE A 1 138 ? 6.561 3.139 8.480 1.00 86.00 138 ILE A CA 1
ATOM 1062 C C . ILE A 1 138 ? 7.218 2.648 7.185 1.00 86.00 138 ILE A C 1
ATOM 1064 O O . ILE A 1 138 ? 7.027 3.247 6.130 1.00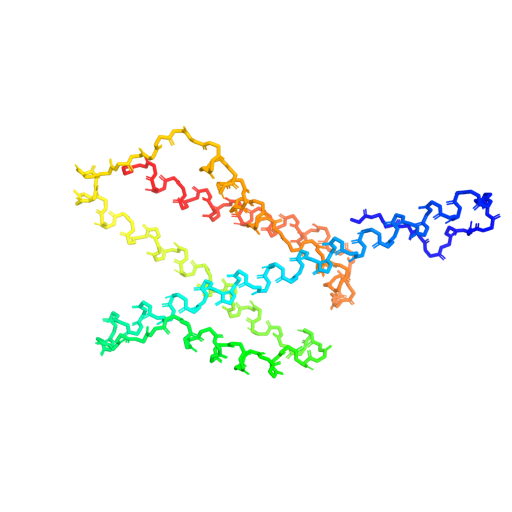 86.00 138 ILE A O 1
ATOM 1068 N N . ALA A 1 139 ? 7.965 1.544 7.244 1.00 87.62 139 ALA A N 1
ATOM 1069 C CA . ALA A 1 139 ? 8.638 0.970 6.082 1.00 87.62 139 ALA A CA 1
ATOM 1070 C C . ALA A 1 139 ? 7.642 0.557 4.988 1.00 87.62 139 ALA A C 1
ATOM 1072 O O . ALA A 1 139 ? 7.928 0.709 3.802 1.00 87.62 139 ALA A O 1
ATOM 1073 N N . TYR A 1 140 ? 6.465 0.074 5.386 1.00 84.81 140 TYR A N 1
ATOM 1074 C CA . TYR A 1 140 ? 5.370 -0.249 4.484 1.00 84.81 140 TYR A CA 1
ATOM 1075 C C . TYR A 1 140 ? 4.784 0.990 3.795 1.00 84.81 140 TYR A C 1
ATOM 1077 O O . TYR A 1 140 ? 4.578 0.961 2.582 1.00 84.81 140 TYR A O 1
ATOM 1085 N N . SER A 1 141 ? 4.568 2.082 4.540 1.00 85.06 141 SER A N 1
ATOM 1086 C CA . SER A 1 141 ? 4.020 3.339 4.009 1.00 85.06 141 SER A CA 1
ATOM 1087 C C . SER A 1 141 ? 4.895 3.964 2.920 1.00 85.06 141 SER A C 1
ATOM 1089 O O . SER A 1 141 ? 4.359 4.497 1.958 1.00 85.06 141 SER A O 1
ATOM 1091 N N . PHE A 1 142 ? 6.223 3.860 3.038 1.00 84.81 142 PHE A N 1
ATOM 1092 C CA . PHE A 1 142 ? 7.182 4.371 2.044 1.00 84.81 142 PHE A CA 1
ATOM 1093 C C . PHE A 1 142 ? 7.639 3.303 1.031 1.00 84.81 142 PHE A C 1
ATOM 1095 O O . PHE A 1 142 ? 8.681 3.435 0.389 1.00 84.81 142 PHE A O 1
ATOM 1102 N N . GLY A 1 143 ? 6.889 2.205 0.908 1.00 83.81 143 GLY A N 1
ATOM 1103 C CA . GLY A 1 143 ? 7.157 1.145 -0.059 1.00 83.81 143 GLY A CA 1
ATOM 1104 C C . GLY A 1 143 ? 6.825 1.536 -1.508 1.00 83.81 143 GLY A C 1
ATOM 1105 O O . GLY A 1 143 ? 6.492 2.666 -1.832 1.00 83.81 143 GLY A O 1
ATOM 1106 N N . GLY A 1 144 ? 6.899 0.569 -2.430 1.00 79.94 144 GLY A N 1
ATOM 1107 C CA . GLY A 1 144 ? 6.408 0.748 -3.811 1.00 79.94 144 GLY A CA 1
ATOM 1108 C C . GLY A 1 144 ? 7.468 1.071 -4.870 1.00 79.94 144 GLY A C 1
ATOM 1109 O O . GLY A 1 144 ? 7.181 1.013 -6.066 1.00 79.94 144 GLY A O 1
ATOM 1110 N N . HIS A 1 145 ? 8.730 1.273 -4.479 1.00 85.25 145 HIS A N 1
ATOM 1111 C CA . HIS A 1 145 ? 9.847 1.475 -5.415 1.00 85.25 145 HIS A CA 1
ATOM 1112 C C . HIS A 1 145 ? 10.024 0.355 -6.453 1.00 85.25 145 HIS A C 1
ATOM 1114 O O . HIS A 1 145 ? 10.596 0.578 -7.519 1.00 85.25 145 HIS A O 1
ATOM 1120 N N . GLY A 1 146 ? 9.555 -0.861 -6.152 1.00 83.38 146 GLY A N 1
ATOM 1121 C CA . GLY A 1 146 ? 9.600 -1.996 -7.076 1.00 83.38 146 GLY A CA 1
ATOM 1122 C C . GLY A 1 146 ? 8.781 -1.776 -8.353 1.00 83.38 146 GLY A C 1
ATOM 1123 O O . GLY A 1 146 ? 9.128 -2.327 -9.393 1.00 83.38 146 GLY A O 1
ATOM 1124 N N . ALA A 1 147 ? 7.754 -0.921 -8.304 1.00 83.19 147 ALA A N 1
ATOM 1125 C CA . ALA A 1 147 ? 6.920 -0.583 -9.457 1.00 83.19 147 ALA A CA 1
ATOM 1126 C C . ALA A 1 147 ? 7.524 0.523 -10.341 1.00 83.19 147 ALA A C 1
ATOM 1128 O O . ALA A 1 147 ? 7.054 0.751 -11.454 1.00 83.19 147 ALA A O 1
ATOM 1129 N N . PHE A 1 148 ? 8.575 1.206 -9.875 1.00 86.81 148 PHE A N 1
ATOM 1130 C CA . PHE A 1 148 ? 9.158 2.367 -10.553 1.00 86.81 148 PHE A CA 1
ATOM 1131 C C . PHE A 1 148 ? 9.632 2.082 -11.984 1.00 86.81 148 PHE A C 1
ATOM 1133 O O . PHE A 1 148 ? 9.326 2.898 -12.850 1.00 86.81 148 PHE A O 1
ATOM 1140 N N . PRO A 1 149 ? 10.309 0.955 -12.292 1.00 85.50 149 PRO A N 1
ATOM 1141 C CA . PRO A 1 149 ? 10.707 0.651 -13.667 1.00 85.50 149 PRO A CA 1
ATOM 1142 C C . PRO A 1 149 ? 9.508 0.504 -14.610 1.00 85.50 149 PRO A C 1
ATOM 1144 O O . PRO A 1 149 ? 9.544 1.006 -15.731 1.00 85.50 149 PRO A O 1
ATOM 1147 N N . THR A 1 150 ? 8.430 -0.132 -14.140 1.00 84.38 150 THR A N 1
ATOM 1148 C CA . THR A 1 150 ? 7.192 -0.297 -14.911 1.00 84.38 150 THR A CA 1
ATOM 1149 C C . THR A 1 150 ? 6.513 1.048 -15.139 1.00 84.38 150 THR A C 1
ATOM 1151 O O . THR A 1 150 ? 6.170 1.365 -16.272 1.00 84.38 150 THR A O 1
ATOM 1154 N N . ILE A 1 151 ? 6.390 1.874 -14.092 1.00 85.00 151 ILE A N 1
ATOM 1155 C CA . ILE A 1 151 ? 5.814 3.224 -14.192 1.00 85.00 151 ILE A CA 1
ATOM 1156 C C . ILE A 1 151 ? 6.639 4.080 -15.155 1.00 85.00 151 IL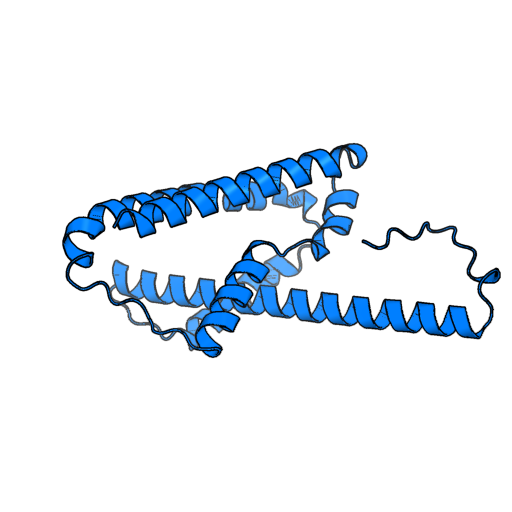E A C 1
ATOM 1158 O O . ILE A 1 151 ? 6.082 4.719 -16.038 1.00 85.00 151 ILE A O 1
ATOM 1162 N N . GLN A 1 152 ? 7.967 4.072 -15.032 1.00 88.00 152 GLN A N 1
ATOM 1163 C CA . GLN A 1 152 ? 8.845 4.856 -15.896 1.00 88.00 152 GLN A CA 1
ATOM 1164 C C . GLN A 1 152 ? 8.730 4.431 -17.366 1.00 88.00 152 GLN A C 1
ATOM 1166 O O . GLN A 1 152 ? 8.759 5.296 -18.237 1.00 88.00 152 GLN A O 1
ATOM 1171 N N . HIS A 1 153 ? 8.582 3.132 -17.645 1.00 85.56 153 HIS A N 1
ATOM 1172 C CA . HIS A 1 153 ? 8.370 2.629 -19.004 1.00 85.56 153 HIS A CA 1
ATOM 1173 C C . HIS A 1 153 ? 6.981 2.995 -19.562 1.00 85.56 153 HIS A C 1
ATOM 1175 O O . HIS A 1 153 ? 6.832 3.161 -20.769 1.00 85.56 153 HIS A O 1
ATOM 1181 N N . ASP A 1 154 ? 5.973 3.137 -18.698 1.00 85.88 154 ASP A N 1
ATOM 1182 C CA . ASP A 1 154 ? 4.591 3.468 -19.076 1.00 85.88 154 ASP A CA 1
ATOM 1183 C C . ASP A 1 154 ? 4.321 4.988 -19.152 1.00 85.88 154 ASP A C 1
ATOM 1185 O O . ASP A 1 154 ? 3.320 5.444 -19.705 1.00 85.88 154 ASP A O 1
ATOM 1189 N N . MET A 1 155 ? 5.226 5.813 -18.618 1.00 85.62 155 MET A N 1
ATOM 1190 C CA . MET A 1 155 ? 5.109 7.270 -18.655 1.00 85.62 155 MET A CA 1
ATOM 1191 C C . MET A 1 155 ? 5.251 7.831 -20.073 1.00 85.62 155 MET A C 1
ATOM 1193 O O . MET A 1 155 ? 6.259 7.628 -20.743 1.00 85.62 155 MET A O 1
ATOM 1197 N N . VAL A 1 156 ? 4.335 8.730 -20.452 1.00 86.88 156 VAL A N 1
ATOM 1198 C CA . VAL A 1 156 ? 4.418 9.520 -21.701 1.00 86.88 156 VAL A CA 1
ATOM 1199 C C . VAL A 1 156 ? 5.737 10.307 -21.811 1.00 86.88 156 VAL A C 1
ATOM 1201 O O . VAL A 1 156 ? 6.242 10.551 -22.905 1.00 86.88 156 VAL A O 1
ATOM 1204 N N . LYS A 1 157 ? 6.302 10.746 -20.676 1.00 89.44 157 LYS A N 1
ATOM 1205 C CA . LYS A 1 157 ? 7.555 11.523 -20.597 1.00 89.44 157 LYS A CA 1
ATOM 1206 C C . LYS A 1 157 ? 8.488 10.943 -19.519 1.00 89.44 157 LYS A C 1
ATOM 1208 O O . LYS A 1 157 ? 8.543 11.504 -18.421 1.00 89.44 157 LYS A O 1
ATOM 1213 N N . PRO A 1 158 ? 9.255 9.874 -19.811 1.00 86.81 158 PRO A N 1
ATOM 1214 C CA . PRO A 1 158 ? 10.065 9.163 -18.813 1.00 86.81 158 PRO A CA 1
ATOM 1215 C C . PRO A 1 158 ? 11.177 10.029 -18.203 1.00 86.81 158 PRO A C 1
ATOM 1217 O O . PRO A 1 158 ? 11.529 9.868 -17.040 1.00 86.81 158 PRO A O 1
ATOM 1220 N N . PHE A 1 159 ? 11.681 11.027 -18.936 1.00 88.38 159 PHE A N 1
ATOM 1221 C CA . PHE A 1 159 ? 12.695 11.967 -18.437 1.00 88.38 159 PHE A CA 1
ATOM 1222 C C . PHE A 1 159 ? 12.216 12.840 -17.261 1.00 88.38 159 PHE A C 1
ATOM 1224 O O . PHE A 1 159 ? 13.030 13.438 -16.563 1.00 88.38 159 PHE A O 1
ATOM 1231 N N . ARG A 1 160 ? 10.898 12.934 -17.027 1.00 89.31 160 ARG A N 1
ATOM 1232 C CA . ARG A 1 160 ? 10.310 13.681 -15.899 1.00 89.31 160 ARG A CA 1
ATOM 1233 C C . ARG A 1 160 ? 10.033 12.807 -14.676 1.00 89.31 160 ARG A C 1
ATOM 1235 O O . ARG A 1 160 ? 9.494 13.323 -13.698 1.00 89.31 160 ARG A O 1
ATOM 1242 N N . PHE A 1 161 ? 10.398 11.524 -14.713 1.00 89.12 161 PHE A N 1
ATOM 1243 C CA . PHE A 1 161 ? 10.126 10.561 -13.646 1.00 89.12 161 PHE A CA 1
ATOM 1244 C C . PHE A 1 161 ? 10.587 11.066 -12.272 1.00 89.12 161 PHE A C 1
ATOM 1246 O O . PHE A 1 161 ? 9.787 11.128 -11.344 1.00 89.12 161 PHE A O 1
ATOM 1253 N N . ASN A 1 162 ? 11.820 11.573 -12.172 1.00 89.44 162 ASN A N 1
ATOM 1254 C CA . ASN A 1 162 ? 12.363 12.077 -10.906 1.00 89.44 162 ASN A CA 1
ATOM 1255 C C . ASN A 1 162 ? 11.511 13.198 -10.292 1.00 89.44 162 ASN A C 1
ATOM 1257 O O . ASN A 1 162 ? 11.291 13.209 -9.085 1.00 89.44 162 ASN A O 1
ATOM 1261 N N . ARG A 1 163 ? 10.983 14.123 -11.107 1.00 91.12 163 ARG A N 1
ATOM 1262 C CA . ARG A 1 163 ? 10.106 15.198 -10.614 1.00 91.12 163 ARG A CA 1
ATOM 1263 C C . ARG A 1 163 ? 8.789 14.641 -10.069 1.00 91.12 163 ARG A C 1
ATOM 1265 O O . ARG A 1 163 ? 8.286 15.158 -9.080 1.00 91.12 163 ARG A O 1
ATOM 1272 N N . SER A 1 164 ?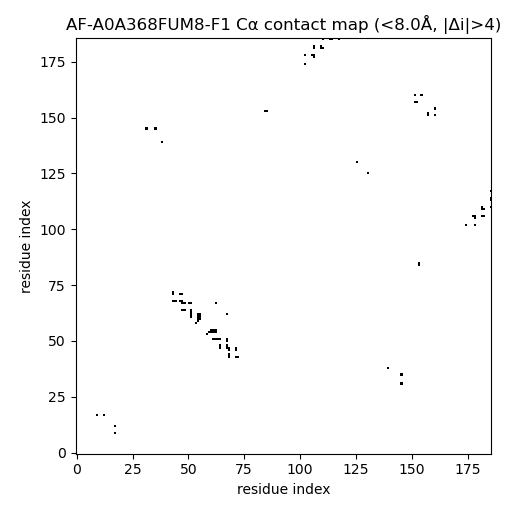 8.253 13.598 -10.704 1.00 89.12 164 SER A N 1
ATOM 1273 C CA . SER A 1 164 ? 7.039 12.916 -10.242 1.00 89.12 164 SER A CA 1
ATOM 1274 C C . SER A 1 164 ? 7.262 12.206 -8.908 1.00 89.12 164 SER A C 1
ATOM 1276 O O . SER A 1 164 ? 6.418 12.301 -8.026 1.00 89.12 164 SER A O 1
ATOM 1278 N N . VAL A 1 165 ? 8.410 11.543 -8.748 1.00 90.62 165 VAL A N 1
ATOM 1279 C CA . VAL A 1 165 ? 8.772 10.818 -7.521 1.00 90.62 165 VAL A CA 1
ATOM 1280 C C . VAL A 1 165 ? 8.982 11.772 -6.344 1.00 90.62 165 VAL A C 1
ATOM 1282 O O . VAL A 1 165 ? 8.500 11.525 -5.245 1.00 90.62 165 VAL A O 1
ATOM 1285 N N . TRP A 1 166 ? 9.666 12.898 -6.558 1.00 91.25 166 TRP A N 1
ATOM 1286 C CA . TRP A 1 166 ? 9.813 13.903 -5.502 1.00 91.25 166 TRP A CA 1
ATOM 1287 C C . TRP A 1 166 ? 8.469 14.492 -5.080 1.00 91.25 166 TRP A C 1
ATOM 1289 O O . TRP A 1 166 ? 8.218 14.643 -3.888 1.00 91.25 166 TRP A O 1
ATOM 1299 N N . ALA A 1 167 ? 7.594 14.788 -6.044 1.00 89.94 167 ALA A N 1
ATOM 1300 C CA . ALA A 1 167 ? 6.258 15.284 -5.743 1.00 89.94 167 ALA A CA 1
ATOM 1301 C C . ALA A 1 167 ? 5.440 14.272 -4.921 1.00 89.94 167 ALA A C 1
ATOM 1303 O O . ALA A 1 167 ? 4.810 14.679 -3.949 1.00 89.94 167 ALA A O 1
ATOM 1304 N N . SER A 1 168 ? 5.491 12.972 -5.251 1.00 86.81 168 SER A N 1
ATOM 1305 C CA . SER A 1 168 ? 4.751 11.949 -4.498 1.00 86.81 168 SER A CA 1
ATOM 1306 C C . SER A 1 168 ? 5.229 11.837 -3.049 1.00 86.81 168 SER A C 1
ATOM 1308 O O . SER A 1 168 ? 4.398 11.900 -2.149 1.00 86.81 168 SER A O 1
ATOM 1310 N N . TYR A 1 169 ? 6.544 11.781 -2.800 1.00 89.12 169 TYR A N 1
ATOM 1311 C CA . TYR A 1 169 ? 7.066 11.701 -1.428 1.00 89.12 169 TYR A CA 1
ATOM 1312 C C . TYR A 1 169 ? 6.756 12.938 -0.589 1.00 89.12 169 TYR A C 1
ATOM 1314 O O . TYR A 1 169 ? 6.446 12.813 0.592 1.00 89.12 169 TYR A O 1
ATOM 1322 N N . ILE A 1 170 ? 6.814 14.135 -1.183 1.00 90.62 170 ILE A N 1
ATOM 1323 C CA . ILE A 1 170 ? 6.440 15.367 -0.477 1.00 90.62 170 ILE A CA 1
ATOM 1324 C C . ILE A 1 170 ? 4.963 15.306 -0.072 1.00 90.62 170 ILE A C 1
ATOM 1326 O O . ILE A 1 170 ? 4.638 15.583 1.079 1.00 90.62 170 ILE A O 1
ATOM 1330 N N . CYS A 1 171 ? 4.075 14.903 -0.984 1.00 85.25 171 CYS A N 1
ATOM 1331 C CA . CYS A 1 171 ? 2.653 14.753 -0.679 1.00 85.25 171 CYS A CA 1
ATOM 1332 C C . CYS A 1 171 ? 2.393 13.698 0.409 1.00 85.25 171 CYS A C 1
ATOM 1334 O O . CYS A 1 171 ? 1.629 13.968 1.332 1.00 85.25 171 CYS A O 1
ATOM 1336 N N . GLU A 1 172 ? 3.043 12.534 0.341 1.00 84.88 172 GLU A N 1
ATOM 1337 C CA . GLU A 1 172 ? 2.916 11.480 1.357 1.00 84.88 172 GLU A CA 1
ATOM 1338 C C . GLU A 1 172 ? 3.346 11.964 2.744 1.00 84.88 172 GLU A C 1
ATOM 1340 O O . GLU A 1 172 ? 2.611 11.775 3.713 1.00 84.88 172 GLU A O 1
ATOM 1345 N N . ILE A 1 173 ? 4.493 12.646 2.841 1.00 86.38 173 ILE A N 1
ATOM 1346 C CA . ILE A 1 173 ? 4.997 13.191 4.109 1.00 86.38 173 ILE A CA 1
ATOM 1347 C C . ILE A 1 173 ? 4.017 14.210 4.693 1.00 86.38 173 ILE A C 1
ATOM 1349 O O . ILE A 1 173 ? 3.750 14.163 5.891 1.00 86.38 173 ILE A O 1
ATOM 1353 N N . LEU A 1 174 ? 3.462 15.105 3.871 1.00 84.62 174 LEU A N 1
ATOM 1354 C CA . LEU A 1 174 ? 2.509 16.116 4.336 1.00 84.62 174 LEU A CA 1
ATOM 1355 C C . LEU A 1 174 ? 1.237 15.480 4.910 1.00 84.62 174 LEU A C 1
ATOM 1357 O O . LEU A 1 174 ? 0.815 15.853 6.001 1.00 84.62 174 LEU A O 1
ATOM 1361 N N . ILE A 1 175 ? 0.669 14.487 4.219 1.00 81.25 175 ILE A N 1
ATOM 1362 C CA . ILE A 1 175 ? -0.540 13.783 4.676 1.00 81.25 175 ILE A CA 1
ATOM 1363 C C . ILE A 1 175 ? -0.265 13.022 5.980 1.00 81.25 175 ILE A C 1
ATOM 1365 O O . ILE A 1 175 ? -1.064 13.067 6.916 1.00 81.25 175 ILE A O 1
ATOM 1369 N N . HIS A 1 176 ? 0.877 12.336 6.070 1.00 78.69 176 HIS A N 1
ATOM 1370 C CA . HIS A 1 176 ? 1.236 11.581 7.271 1.00 78.69 176 HIS A CA 1
ATOM 1371 C C . HIS A 1 176 ? 1.531 12.494 8.466 1.00 78.69 176 HIS A C 1
ATOM 1373 O O . HIS A 1 176 ? 1.193 12.163 9.602 1.00 78.69 176 HI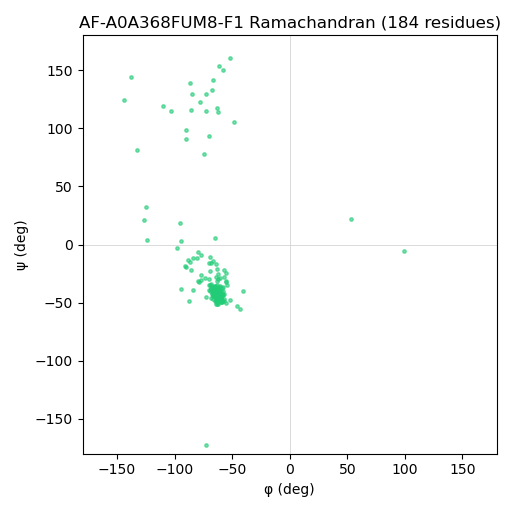S A O 1
ATOM 1379 N N . PHE A 1 177 ? 2.162 13.642 8.222 1.00 78.12 177 PHE A N 1
ATOM 1380 C CA . PHE A 1 177 ? 2.478 14.613 9.261 1.00 78.12 177 PHE A CA 1
ATOM 1381 C C . PHE A 1 177 ? 1.216 15.262 9.840 1.00 78.12 177 PHE A C 1
ATOM 1383 O O . PHE A 1 177 ? 1.105 15.376 11.062 1.00 78.12 177 PHE A O 1
ATOM 1390 N N . ASP A 1 178 ? 0.254 15.627 8.989 1.00 70.25 178 ASP A N 1
ATOM 1391 C CA . ASP A 1 178 ? -1.041 16.177 9.408 1.00 70.25 178 ASP A CA 1
ATOM 1392 C C . ASP A 1 178 ? -1.800 15.183 10.301 1.00 70.25 178 ASP A C 1
ATOM 1394 O O . ASP A 1 178 ? -2.142 15.491 11.443 1.00 70.25 178 ASP A O 1
ATOM 1398 N N . SER A 1 179 ? -1.904 13.925 9.855 1.00 68.31 179 SER A N 1
ATOM 1399 C CA . SER A 1 179 ? -2.559 12.860 10.623 1.00 68.31 179 SER A CA 1
ATOM 1400 C C . SER A 1 179 ? -1.923 12.619 12.000 1.00 68.31 179 SER A C 1
ATOM 1402 O O . SER A 1 179 ? -2.633 12.356 12.973 1.00 68.31 179 SER A O 1
ATOM 1404 N N . GLN A 1 180 ? -0.595 12.709 12.112 1.00 64.69 180 GLN A N 1
ATOM 1405 C CA . GLN A 1 180 ? 0.107 12.506 13.385 1.00 64.69 180 GLN A CA 1
ATOM 1406 C C . GLN A 1 180 ? 0.039 13.728 14.305 1.00 64.69 180 GLN A C 1
ATOM 1408 O O . GLN A 1 180 ? 0.000 13.577 15.526 1.00 64.69 180 GLN A O 1
ATOM 1413 N N . THR A 1 181 ? 0.011 14.934 13.740 1.00 60.75 181 THR A N 1
ATOM 1414 C CA . THR A 1 181 ? -0.114 16.181 14.505 1.00 60.75 181 THR A CA 1
ATOM 1415 C C . THR A 1 181 ? -1.482 16.249 15.172 1.00 60.75 181 THR A C 1
ATOM 1417 O O . THR A 1 181 ? -1.559 16.491 16.374 1.00 60.75 181 THR A O 1
ATOM 1420 N N . SER A 1 182 ? -2.548 15.906 14.446 1.00 55.56 182 SER A N 1
ATOM 1421 C CA . SER A 1 182 ? -3.895 15.825 15.015 1.00 55.56 182 SER A CA 1
ATOM 1422 C C . SER A 1 182 ? -4.022 14.755 16.096 1.00 55.56 182 SER A C 1
ATOM 1424 O O . SER A 1 182 ? -4.761 14.971 17.040 1.00 55.56 182 SER A O 1
ATOM 1426 N N . THR A 1 183 ? -3.272 13.650 16.025 1.00 53.38 183 THR A N 1
ATOM 1427 C CA . THR A 1 183 ? -3.313 12.594 17.058 1.00 53.38 183 THR A CA 1
ATOM 1428 C C . THR A 1 183 ? -2.531 12.970 18.326 1.00 53.38 183 THR A C 1
ATOM 1430 O O . THR A 1 183 ? -2.849 12.480 19.398 1.00 53.38 183 THR A O 1
ATOM 1433 N N . LYS A 1 184 ? -1.508 13.835 18.229 1.00 50.69 184 LYS A N 1
ATOM 1434 C CA . LYS A 1 184 ? -0.678 14.268 19.375 1.00 50.69 184 LYS A CA 1
ATOM 1435 C C . LYS A 1 184 ? -1.174 15.528 20.087 1.00 50.69 184 LYS A C 1
ATOM 1437 O O . LYS A 1 184 ? -0.714 15.810 21.187 1.00 50.69 184 LYS A O 1
ATOM 1442 N N . ILE A 1 185 ? -2.030 16.316 19.438 1.00 48.16 185 ILE A N 1
ATOM 1443 C CA . ILE A 1 185 ? -2.699 17.479 20.051 1.00 48.16 185 ILE A CA 1
ATOM 1444 C C . ILE A 1 185 ? -3.868 17.030 20.957 1.00 48.16 185 ILE A C 1
ATOM 1446 O O . ILE A 1 185 ? -4.412 17.839 21.707 1.00 48.16 185 ILE A O 1
ATOM 1450 N N . ILE A 1 186 ? -4.216 15.741 20.905 1.00 40.09 186 ILE A N 1
ATOM 1451 C CA . ILE A 1 186 ? -5.249 15.073 21.696 1.00 40.09 186 ILE A CA 1
ATOM 1452 C C . ILE A 1 186 ? -4.581 14.409 22.902 1.00 40.09 186 ILE A C 1
ATOM 1454 O O . ILE A 1 186 ? -3.746 13.502 22.697 1.00 40.09 186 ILE A O 1
#

pLDDT: mean 81.28, std 13.42, range [30.3, 94.81]

Sequence (186 aa):
MLYLPPTANIDILGPTNTLRFHACRHIVSICLVLNQFGIVTSMVLLASNNISNLCAAIFKFQINFCYVILIVGVLVWPFLMLKSPMSFWQAAIGAMITSIFAATFIVLGAIHDAPTCTQVATYPEYSLKNLFLAYGTIAYSFGGHGAFPTIQHDMVKPFRFNRSVWASYICEILIHFDSQTSTKII

Solvent-accessible surface area (backbone atoms only — not comparable to full-atom values): 10875 Å² total; per-residue (Å²): 134,84,85,72,63,103,73,67,62,64,87,77,43,56,76,72,52,46,53,52,52,52,51,51,52,51,52,53,52,50,52,50,53,54,50,52,52,49,52,52,52,53,51,45,54,50,53,17,46,53,49,29,52,49,36,33,70,75,69,70,42,84,56,62,44,80,56,40,37,54,52,52,49,62,65,48,47,68,64,70,68,57,92,54,72,80,83,46,53,66,59,55,52,49,53,51,54,52,50,53,54,49,53,52,50,52,44,54,49,49,61,70,45,28,87,71,48,54,86,69,67,76,80,81,77,97,41,73,68,57,51,53,50,53,50,50,53,53,56,57,74,73,51,67,72,86,50,46,68,60,51,40,72,69,40,97,57,46,92,51,44,67,64,54,54,54,52,50,54,52,53,52,51,52,56,54,49,52,53,50,50,59,57,68,79,79

Radius of gyration: 21.52 Å; Cα contacts (8 Å, |Δi|>4): 53; chains: 1; bounding box: 62×33×52 Å

Nearest PDB structures (foldseek):
  3nyj-assembly1_A-2  TM=3.035E-01  e=7.558E+00  Homo sapiens

Foldseek 3Di:
DPPDDPPPPCVVDPPVRNVVVVVVVVVVVVVLVVVVVVLVVVVLLVVLVVVQVVCCVPVVDRDDSVVSSVVSCVVCVVVVPPPDPLVVVVVVVVVVVVVVVVLVCLLVVLLVCVVVCVVPDDDDDDDPVVVVVVVVVVCSLPDDVSCLVVVLVSDPCNVCSVVVVVVVVVVSCVSVVSSVVSNVVD

Secondary structure (DSSP, 8-state):
-----TT--GGGS-HHHHHHHHHHHHHHHHHHHHHHHHHHHHHHHHHHHHHHHHHHHHH-----HHHHHHHHHHHHHHHHT-S-GGGGHHHHHHHHHHHHHHHHHHHHHHHHHHHHHGGG--PPPP-HHHHHHHHHHHHHHT--GGGHHHHHHH-S-GGGHHHHHHHHHHHHHHHHHHHHHHHH--

Mean predicted aligned error: 9.32 Å

InterPro domains:
  IPR013057 Amino acid transporter, transmembrane domain [PF01490] (25-173)

Organism: Ancylostoma caninum (NCBI:txid29170)